Protein AF-A0A965RN33-F1 (afdb_monomer_lite)

Foldseek 3Di:
DDDDDDQFFDDAKDWAQDLCLAIDIDGTRDWDFHAQSPPSHTPGTDDDDDDDDQFDPQQQCQDPQWDWDQWHKDALCAQDRNRGSGHIDIGGHPDPAFGKTKGNWDFAAAQDKDKDKDKDADDPAQKKKKFKCQVHPTAIWIAGLQVRDTLDTLEHHAPDWGWDDSDPSIIIIMGMHGRRHRGTIIMIMGTDRDSPHNDPD

Sequence (201 aa):
MVGPPIEFSRGSTATFVGSNGLIQSAANNVPRFDYDPITLACRGLLIEESRTNLVTRSQEFDNSVWARANMTVSANATTAPDGTNTADKQILGTTAGLGIWMQTPYAATSGVAYTCSVYAKKAEYNNVVLYDGTNGQNKGVMFDLTTGAFVKNLFNAPDSYSSTNVGNGWWRLTITSVSPATTTGSFFIFATPTSTQNNAL

pLDDT: mean 89.32, std 10.73, range [49.34, 98.31]

Secondary structure (DSSP, 8-state):
-PPPP-----SS-EEEE-TTSSEEEEPTT---EEE-TTT--EEEE----------TTTT-TTSTTSEEESEEEEEEEE--TTSSS-EEEEEE-SSSS--EEE---EEE-TT-EEEEEEEEE-SS-SEEEEEE-GGG--EEEEEETTT--EEEESSBPPSEEEEEE-STTEEEEEEEEE-SSSEEE-EEEEEES-S------

Radius of gyration: 18.1 Å; chains: 1; bounding box: 37×32×68 Å

Structure (mmCIF, N/CA/C/O backbone):
data_AF-A0A965RN33-F1
#
_entry.id   AF-A0A965RN33-F1
#
loop_
_atom_site.group_PDB
_atom_site.id
_atom_site.type_symbol
_atom_site.label_atom_id
_atom_site.label_alt_id
_atom_site.label_comp_id
_atom_site.label_asym_id
_atom_site.label_entity_id
_atom_site.label_seq_id
_atom_site.pdbx_PDB_ins_code
_atom_site.Cartn_x
_atom_site.Cartn_y
_atom_site.Cartn_z
_atom_site.occupancy
_atom_site.B_iso_or_equiv
_atom_site.auth_seq_id
_atom_site.auth_comp_id
_atom_site.auth_asym_id
_atom_site.auth_atom_id
_atom_site.pdbx_PDB_model_num
ATOM 1 N N . MET A 1 1 ? 14.077 -3.007 -42.542 1.00 55.53 1 MET A N 1
ATOM 2 C CA . MET A 1 1 ? 15.068 -3.421 -41.530 1.00 55.53 1 MET A CA 1
ATOM 3 C C . MET A 1 1 ? 14.330 -3.524 -40.209 1.00 55.53 1 MET A C 1
ATOM 5 O O . MET A 1 1 ? 13.892 -2.502 -39.700 1.00 55.53 1 MET A O 1
ATOM 9 N N . VAL A 1 2 ? 14.061 -4.744 -39.745 1.00 64.44 2 VAL A N 1
ATOM 10 C CA . VAL A 1 2 ? 13.496 -4.971 -38.407 1.00 64.44 2 VAL A CA 1
ATOM 11 C C . VAL A 1 2 ? 14.657 -4.790 -37.430 1.00 64.44 2 VAL A C 1
ATOM 13 O O . VAL A 1 2 ? 15.739 -5.313 -37.690 1.00 64.44 2 VAL A O 1
ATOM 16 N N . GLY A 1 3 ? 14.479 -3.966 -36.395 1.00 72.31 3 GLY A N 1
ATOM 17 C CA . GLY A 1 3 ? 15.506 -3.748 -35.372 1.00 72.31 3 GLY A CA 1
ATOM 18 C C . GLY A 1 3 ? 15.867 -5.044 -34.630 1.00 72.31 3 GLY A C 1
ATOM 19 O O . GLY A 1 3 ? 15.192 -6.061 -34.815 1.00 72.31 3 GLY A O 1
ATOM 20 N N . PRO A 1 4 ? 16.924 -5.032 -33.801 1.00 80.44 4 PRO A N 1
ATOM 21 C CA . PRO A 1 4 ? 17.254 -6.185 -32.969 1.00 80.44 4 PRO A CA 1
ATOM 22 C C . PRO A 1 4 ? 16.046 -6.598 -32.105 1.00 80.44 4 PRO A C 1
ATOM 24 O O . PRO A 1 4 ? 15.242 -5.735 -31.733 1.00 80.44 4 PRO A O 1
ATOM 27 N N . PRO A 1 5 ? 15.887 -7.901 -31.801 1.00 79.75 5 PRO A N 1
ATOM 28 C CA . PRO A 1 5 ? 14.821 -8.367 -30.924 1.00 79.75 5 PRO A CA 1
ATOM 29 C C . PRO A 1 5 ? 14.927 -7.683 -29.559 1.00 79.75 5 PRO A C 1
ATOM 31 O O . PRO A 1 5 ? 16.019 -7.459 -29.040 1.00 79.75 5 PRO A O 1
ATOM 34 N N . ILE A 1 6 ? 13.778 -7.341 -28.980 1.00 80.94 6 ILE A N 1
ATOM 35 C CA . ILE A 1 6 ? 13.725 -6.829 -27.613 1.00 80.94 6 ILE A CA 1
ATOM 36 C C . ILE A 1 6 ? 14.026 -8.003 -26.681 1.00 80.94 6 ILE A C 1
ATOM 38 O O . ILE A 1 6 ? 13.240 -8.946 -26.597 1.00 80.94 6 ILE A O 1
ATOM 42 N N . GLU A 1 7 ? 15.158 -7.942 -25.986 1.00 81.69 7 GLU A N 1
ATOM 43 C CA . GLU A 1 7 ? 15.512 -8.903 -24.945 1.00 81.69 7 GLU A CA 1
ATOM 44 C C . GLU A 1 7 ? 15.008 -8.418 -23.581 1.00 81.69 7 GLU A C 1
ATOM 46 O O . GLU A 1 7 ? 15.152 -7.248 -23.222 1.00 81.69 7 GLU A O 1
ATOM 51 N N . PHE A 1 8 ? 14.407 -9.327 -22.812 1.00 82.56 8 PHE A N 1
ATOM 52 C CA . PHE A 1 8 ? 13.926 -9.063 -21.459 1.00 82.56 8 PHE A CA 1
ATOM 53 C C . PHE A 1 8 ? 14.699 -9.923 -20.462 1.00 82.56 8 PHE A C 1
ATOM 55 O O . PHE A 1 8 ? 14.793 -11.139 -20.620 1.00 82.56 8 PHE A O 1
ATOM 62 N N . SER A 1 9 ? 15.209 -9.297 -19.404 1.00 85.56 9 SER A N 1
ATOM 63 C CA . SER A 1 9 ? 15.857 -9.987 -18.292 1.00 85.56 9 SER A CA 1
ATOM 64 C C . SER A 1 9 ? 15.433 -9.359 -16.971 1.00 85.56 9 SER A C 1
ATOM 66 O O . SER A 1 9 ? 15.352 -8.135 -16.846 1.00 85.56 9 SER A O 1
ATOM 68 N N . ARG A 1 10 ? 15.151 -10.205 -15.976 1.00 84.75 10 ARG A N 1
ATOM 69 C CA . ARG A 1 10 ? 14.826 -9.790 -14.608 1.00 84.75 10 ARG A CA 1
ATOM 70 C C . ARG A 1 10 ? 15.320 -10.834 -13.616 1.00 84.75 10 ARG A C 1
ATOM 72 O O . ARG A 1 10 ? 14.902 -11.989 -13.660 1.00 84.75 10 ARG A O 1
ATOM 79 N N . GLY A 1 11 ? 16.154 -10.402 -12.672 1.00 84.50 11 GLY A N 1
ATOM 80 C CA . GLY A 1 11 ? 16.829 -11.290 -11.718 1.00 84.50 11 GLY A CA 1
ATOM 81 C C . GLY A 1 11 ? 15.985 -11.796 -10.540 1.00 84.50 11 GLY A C 1
ATOM 82 O O . GLY A 1 11 ? 16.491 -12.582 -9.746 1.00 84.50 11 GLY A O 1
ATOM 83 N N . SER A 1 12 ? 14.732 -11.356 -10.390 1.00 88.06 12 SER A N 1
ATOM 84 C CA . SER A 1 12 ? 13.864 -11.762 -9.276 1.00 88.06 12 SER A CA 1
ATOM 85 C C . SER A 1 12 ? 12.386 -11.806 -9.660 1.00 88.06 12 SER A C 1
ATOM 87 O O . SER A 1 12 ? 11.969 -11.203 -10.657 1.00 88.06 12 SER A O 1
ATOM 89 N N . THR A 1 13 ? 11.588 -12.477 -8.829 1.00 91.31 13 THR A N 1
ATOM 90 C CA . THR A 1 13 ? 10.124 -12.459 -8.888 1.00 91.31 13 THR A CA 1
ATOM 91 C C . THR A 1 13 ? 9.583 -11.055 -8.625 1.00 91.31 13 THR A C 1
ATOM 93 O O . THR A 1 13 ? 10.153 -10.315 -7.819 1.00 91.31 13 THR A O 1
ATOM 96 N N . ALA A 1 14 ? 8.468 -10.685 -9.254 1.00 92.00 14 ALA A N 1
ATOM 97 C CA . ALA A 1 14 ? 7.778 -9.427 -8.959 1.00 92.00 14 ALA A CA 1
ATOM 98 C C . ALA A 1 14 ? 6.286 -9.480 -9.250 1.00 92.00 14 ALA A C 1
ATOM 100 O O . ALA A 1 14 ? 5.823 -10.319 -10.022 1.00 92.00 14 ALA A O 1
ATOM 101 N N . THR A 1 15 ? 5.552 -8.552 -8.641 1.00 94.00 15 THR A N 1
ATOM 102 C CA . THR A 1 15 ? 4.097 -8.500 -8.720 1.00 94.00 15 THR A CA 1
ATOM 103 C C . THR A 1 15 ? 3.590 -7.552 -9.801 1.00 94.00 15 THR A C 1
ATOM 105 O O . THR A 1 15 ? 4.258 -6.584 -10.145 1.00 94.00 15 THR A O 1
ATOM 108 N N . PHE A 1 16 ? 2.423 -7.822 -10.367 1.00 96.19 16 PHE A N 1
ATOM 109 C CA . PHE A 1 16 ? 1.733 -6.964 -11.337 1.00 96.19 16 PHE A CA 1
ATOM 110 C C . PHE A 1 16 ? 0.225 -7.158 -11.201 1.00 96.19 16 PHE A C 1
ATOM 112 O O . PHE A 1 16 ? -0.207 -8.125 -10.571 1.00 96.19 16 PHE A O 1
ATOM 119 N N . VAL A 1 17 ? -0.572 -6.265 -11.783 1.00 97.56 17 VAL A N 1
ATOM 120 C CA . VAL A 1 17 ? -2.015 -6.483 -11.898 1.00 97.56 17 VAL A CA 1
ATOM 121 C C . VAL A 1 17 ? -2.275 -7.302 -13.159 1.00 97.56 17 VAL A C 1
ATOM 123 O O . VAL A 1 17 ? -1.964 -6.861 -14.263 1.00 97.56 17 VAL A O 1
ATOM 126 N N . GLY A 1 18 ? -2.813 -8.510 -12.997 1.00 97.25 18 GLY A N 1
ATOM 127 C CA . GLY A 1 18 ? -3.152 -9.398 -14.106 1.00 97.25 18 GLY A CA 1
ATOM 128 C C . GLY A 1 18 ? -4.410 -8.961 -14.857 1.00 97.25 18 GLY A C 1
ATOM 129 O O . GLY A 1 18 ? -5.161 -8.096 -14.410 1.00 97.25 18 GLY A O 1
ATOM 130 N N . SER A 1 19 ? -4.703 -9.621 -15.979 1.00 97.12 19 SER A N 1
ATOM 131 C CA . SER A 1 19 ? -5.889 -9.335 -16.810 1.00 97.12 19 SER A CA 1
ATOM 132 C C . SER A 1 19 ? -7.231 -9.543 -16.098 1.00 97.12 19 SER A C 1
ATOM 134 O O . SER A 1 19 ? -8.264 -9.086 -16.578 1.00 97.12 19 SER A O 1
ATOM 136 N N . ASN A 1 20 ? -7.223 -10.222 -14.950 1.00 96.06 20 ASN A N 1
ATOM 137 C CA . ASN A 1 20 ? -8.377 -10.404 -14.074 1.00 96.06 20 ASN A CA 1
ATOM 138 C C . ASN A 1 20 ? -8.487 -9.336 -12.967 1.00 96.06 20 ASN A C 1
ATOM 140 O O . ASN A 1 20 ? -9.337 -9.469 -12.091 1.00 96.06 20 ASN A O 1
ATOM 144 N N . GLY A 1 21 ? -7.623 -8.318 -12.974 1.00 95.75 21 GLY A N 1
ATOM 145 C CA . GLY A 1 21 ? -7.608 -7.226 -11.997 1.00 95.75 21 GLY A CA 1
ATOM 146 C C . GLY A 1 21 ? -6.975 -7.582 -10.651 1.00 95.75 21 GLY A C 1
ATOM 147 O O . GLY A 1 21 ? -6.908 -6.731 -9.768 1.00 95.75 21 GLY A O 1
ATOM 148 N N . LEU A 1 22 ? -6.491 -8.817 -10.483 1.00 97.06 22 LEU A N 1
ATOM 149 C CA . LEU A 1 22 ? -5.848 -9.274 -9.252 1.00 97.06 22 LEU A CA 1
ATOM 150 C C . LEU A 1 22 ? -4.337 -9.066 -9.300 1.00 97.06 22 LEU A C 1
ATOM 152 O O . LEU A 1 22 ? -3.716 -9.130 -10.363 1.00 97.06 22 LEU A O 1
ATOM 156 N N . ILE A 1 23 ? -3.732 -8.892 -8.128 1.00 96.81 23 ILE A N 1
ATOM 157 C CA . ILE A 1 23 ? -2.275 -8.907 -7.993 1.00 96.81 23 ILE A CA 1
ATOM 158 C C . ILE A 1 23 ? -1.760 -10.333 -8.209 1.00 96.81 23 ILE A C 1
ATOM 160 O O . ILE A 1 23 ? -2.231 -11.282 -7.591 1.00 96.81 23 ILE A O 1
ATOM 164 N N . GLN A 1 24 ? -0.763 -10.481 -9.074 1.00 96.38 24 GLN A N 1
ATOM 165 C CA . GLN A 1 24 ? -0.137 -11.756 -9.421 1.00 96.38 24 GLN A CA 1
ATOM 166 C C . GLN A 1 24 ? 1.381 -11.638 -9.353 1.00 96.38 24 GLN A C 1
ATOM 168 O O . GLN A 1 24 ? 1.916 -10.542 -9.479 1.00 96.38 24 GLN A O 1
ATOM 173 N N . SER A 1 25 ? 2.082 -12.763 -9.190 1.00 94.69 25 SER A N 1
ATOM 174 C CA . SER A 1 25 ? 3.548 -12.820 -9.234 1.00 94.69 25 SER A CA 1
ATOM 175 C C . SER A 1 25 ? 4.036 -13.427 -10.546 1.00 94.69 25 SER A C 1
ATOM 177 O O . SER A 1 25 ? 3.544 -14.467 -10.975 1.00 94.69 25 SER A O 1
ATOM 179 N N . ALA A 1 26 ? 5.045 -12.810 -11.155 1.00 94.19 26 ALA A N 1
ATOM 180 C CA . ALA A 1 26 ? 5.796 -13.377 -12.268 1.00 94.19 26 ALA A CA 1
ATOM 181 C C . ALA A 1 26 ? 7.141 -13.929 -11.781 1.00 94.19 26 ALA A C 1
ATOM 183 O O . ALA A 1 26 ? 7.782 -13.339 -10.906 1.00 94.19 26 ALA A O 1
ATOM 184 N N . ALA A 1 27 ? 7.564 -15.054 -12.361 1.00 94.06 27 ALA A N 1
ATOM 185 C CA . ALA A 1 27 ? 8.871 -15.654 -12.112 1.00 94.06 27 ALA A CA 1
ATOM 186 C C . ALA A 1 27 ? 10.016 -14.837 -12.744 1.00 94.06 27 ALA A C 1
ATOM 188 O O . ALA A 1 27 ? 9.790 -13.892 -13.506 1.00 94.06 27 ALA A O 1
ATOM 189 N N . ASN A 1 28 ? 11.260 -15.216 -12.443 1.00 92.12 28 ASN A N 1
ATOM 190 C CA . ASN A 1 28 ? 12.444 -14.614 -13.058 1.00 92.12 28 ASN A CA 1
ATOM 191 C C . ASN A 1 28 ? 12.356 -14.689 -14.586 1.00 92.12 28 ASN A C 1
ATOM 193 O O . ASN A 1 28 ? 11.927 -15.701 -15.138 1.00 92.12 28 ASN A O 1
ATOM 197 N N . ASN A 1 29 ? 12.795 -13.626 -15.260 1.00 90.88 29 ASN A N 1
ATOM 198 C CA . ASN A 1 29 ? 12.780 -13.508 -16.723 1.00 90.88 29 ASN A CA 1
ATOM 199 C C . ASN A 1 29 ? 11.399 -13.667 -17.392 1.00 90.88 29 ASN A C 1
ATOM 201 O O . ASN A 1 29 ? 11.333 -13.840 -18.607 1.00 90.88 29 ASN A O 1
ATOM 205 N N . VAL A 1 30 ? 10.295 -13.555 -16.644 1.00 92.88 30 VAL A N 1
ATOM 206 C CA . VAL A 1 30 ? 8.942 -13.518 -17.216 1.00 92.88 30 VAL A CA 1
ATOM 207 C C . VAL A 1 30 ? 8.476 -12.060 -17.346 1.00 92.88 30 VAL A C 1
ATOM 209 O O . VAL A 1 30 ? 8.425 -11.352 -16.333 1.00 92.88 30 VAL A O 1
ATOM 212 N N . PRO A 1 31 ? 8.140 -11.576 -18.560 1.00 92.75 31 PRO A N 1
ATOM 213 C CA . PRO A 1 31 ? 7.606 -10.230 -18.740 1.00 92.75 31 PRO A CA 1
ATOM 214 C C . PRO A 1 31 ? 6.239 -10.095 -18.059 1.00 92.75 31 PRO A C 1
ATOM 216 O O . PRO A 1 31 ? 5.424 -11.017 -18.078 1.00 92.75 31 PRO A O 1
ATOM 219 N N . ARG A 1 32 ? 5.976 -8.926 -17.470 1.00 95.12 32 ARG A N 1
ATOM 220 C CA . ARG A 1 32 ? 4.705 -8.603 -1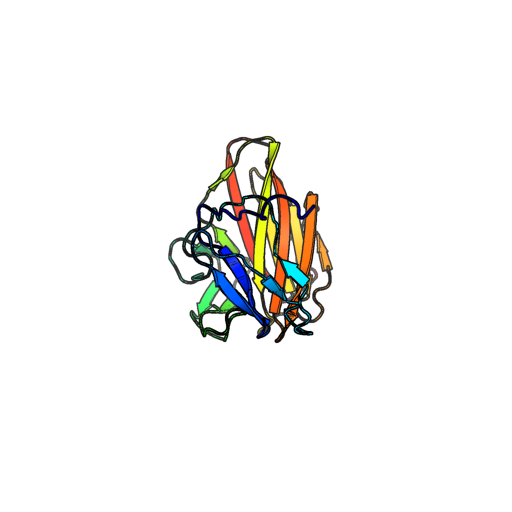6.806 1.00 95.12 32 ARG A CA 1
ATOM 221 C C . ARG A 1 32 ? 3.933 -7.611 -17.662 1.00 95.12 32 ARG A C 1
ATOM 223 O O . ARG A 1 32 ? 4.458 -6.541 -17.956 1.00 95.12 32 ARG A O 1
ATOM 230 N N . PHE A 1 33 ? 2.710 -7.952 -18.044 1.00 96.00 33 PHE A N 1
ATOM 231 C CA . PHE A 1 33 ? 1.786 -7.019 -18.688 1.00 96.00 33 PHE A CA 1
ATOM 232 C C . PHE A 1 33 ? 0.813 -6.517 -17.630 1.00 96.00 33 PHE A C 1
ATOM 234 O O . PHE A 1 33 ? 0.106 -7.331 -17.041 1.00 96.00 33 PHE A O 1
ATOM 241 N N . ASP A 1 34 ? 0.828 -5.214 -17.365 1.00 97.06 34 ASP A N 1
ATOM 242 C CA . ASP A 1 34 ? 0.006 -4.612 -16.316 1.00 97.06 34 ASP A CA 1
ATOM 243 C C . ASP A 1 34 ? -1.376 -4.240 -16.851 1.00 97.06 34 ASP A C 1
ATOM 245 O O . ASP A 1 34 ? -1.543 -3.874 -18.020 1.00 97.06 34 ASP A O 1
ATOM 249 N N . TYR A 1 35 ? -2.367 -4.321 -15.974 1.00 97.56 35 TYR A N 1
ATOM 250 C CA . TYR A 1 35 ? -3.752 -3.994 -16.270 1.00 97.56 35 TYR A CA 1
ATOM 251 C C . TYR A 1 35 ? -4.281 -3.006 -15.237 1.00 97.56 35 TYR A C 1
ATOM 253 O O . TYR A 1 35 ? -3.851 -2.963 -14.088 1.00 97.56 35 TYR A O 1
ATOM 261 N N . ASP A 1 36 ? -5.243 -2.188 -15.640 1.00 96.69 36 ASP A N 1
ATOM 262 C CA . ASP A 1 36 ? -6.003 -1.405 -14.681 1.00 96.69 36 ASP A CA 1
ATOM 263 C C . ASP A 1 36 ? -6.856 -2.350 -13.806 1.00 96.69 36 ASP A C 1
ATOM 265 O O . ASP A 1 36 ? -7.643 -3.124 -14.353 1.00 96.69 36 ASP A O 1
ATOM 269 N N . PRO A 1 37 ? -6.737 -2.312 -12.465 1.00 95.94 37 PRO A N 1
ATOM 270 C CA . PRO A 1 37 ? -7.385 -3.292 -11.587 1.00 95.94 37 PRO A CA 1
ATOM 271 C C . PRO A 1 37 ? -8.916 -3.194 -11.568 1.00 95.94 37 PRO A C 1
ATOM 273 O O . PRO A 1 37 ? -9.580 -4.085 -11.044 1.00 95.94 37 PRO A O 1
ATOM 276 N N . ILE A 1 38 ? -9.487 -2.116 -12.115 1.00 95.50 38 ILE A N 1
ATOM 277 C CA . ILE A 1 38 ? -10.928 -1.852 -12.098 1.00 95.50 38 ILE A CA 1
ATOM 278 C C . ILE A 1 38 ? -11.514 -2.030 -13.496 1.00 95.50 38 ILE A C 1
ATOM 280 O O . ILE A 1 38 ? -12.488 -2.753 -13.681 1.00 95.50 38 ILE A O 1
ATOM 284 N N . THR A 1 39 ? -10.930 -1.362 -14.488 1.00 97.00 39 THR A N 1
ATOM 285 C CA . THR A 1 39 ? -11.424 -1.376 -15.873 1.00 97.00 39 THR A CA 1
ATOM 286 C C . THR A 1 39 ? -10.907 -2.563 -16.680 1.00 97.00 39 THR A C 1
ATOM 288 O O . THR A 1 39 ? -11.414 -2.813 -17.771 1.00 97.00 39 THR A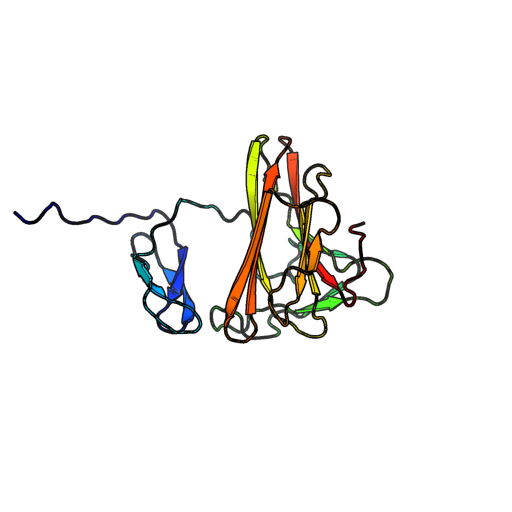 O 1
ATOM 291 N N . LEU A 1 40 ? -9.903 -3.284 -16.167 1.00 96.38 40 LEU A N 1
ATOM 292 C CA . LEU A 1 40 ? -9.218 -4.393 -16.840 1.00 96.38 40 LEU A CA 1
ATOM 293 C C . LEU A 1 40 ? -8.579 -3.993 -18.179 1.00 96.38 40 LEU A C 1
ATOM 295 O O . LEU A 1 40 ? -8.236 -4.845 -18.998 1.00 96.38 40 LEU A O 1
ATOM 299 N N . ALA A 1 41 ? -8.398 -2.692 -18.411 1.00 97.62 41 ALA A N 1
ATOM 300 C CA . ALA A 1 41 ? -7.713 -2.191 -19.587 1.00 97.62 41 ALA A CA 1
ATOM 301 C C . ALA A 1 41 ? -6.222 -2.545 -19.510 1.00 97.62 41 ALA A C 1
ATOM 303 O O . ALA A 1 41 ? -5.560 -2.267 -18.508 1.00 97.62 41 ALA A O 1
ATOM 304 N N . CYS A 1 42 ? -5.685 -3.139 -20.578 1.00 97.12 42 CYS A N 1
ATOM 305 C CA . CYS A 1 42 ? -4.254 -3.414 -20.690 1.00 97.12 42 CYS A CA 1
ATOM 306 C C . CYS A 1 42 ? -3.469 -2.095 -20.737 1.00 97.12 42 CYS A C 1
ATOM 308 O O . CYS A 1 42 ? -3.734 -1.241 -21.585 1.00 97.12 42 CYS A O 1
ATOM 310 N N . ARG A 1 43 ? -2.485 -1.943 -19.846 1.00 96.38 43 ARG A N 1
ATOM 311 C CA . ARG A 1 43 ? -1.552 -0.803 -19.803 1.00 96.38 43 ARG A CA 1
ATOM 312 C C . ARG A 1 43 ? -0.235 -1.096 -20.527 1.00 96.38 43 ARG A C 1
ATOM 314 O O . ARG A 1 43 ? 0.575 -0.194 -20.718 1.00 96.38 43 ARG A O 1
ATOM 321 N N . GLY A 1 44 ? -0.047 -2.338 -20.972 1.00 95.94 44 GLY A N 1
ATOM 322 C CA . GLY A 1 44 ? 1.118 -2.787 -21.728 1.00 95.94 44 GLY A CA 1
ATOM 323 C C . GLY A 1 44 ? 2.191 -3.433 -20.856 1.00 95.94 44 GLY A C 1
ATOM 324 O O . GLY A 1 44 ? 1.929 -3.892 -19.745 1.00 95.94 44 GLY A O 1
ATOM 325 N N . LEU A 1 45 ? 3.406 -3.520 -21.401 1.00 94.62 45 LEU A N 1
ATOM 326 C CA . LEU A 1 45 ? 4.553 -4.110 -20.713 1.00 94.62 45 LEU A CA 1
ATOM 327 C C . LEU A 1 45 ? 4.972 -3.226 -19.530 1.00 94.62 45 LEU A C 1
ATOM 329 O O . LEU A 1 45 ? 5.267 -2.044 -19.704 1.00 94.62 45 LEU A O 1
ATOM 333 N N . LEU A 1 46 ? 5.035 -3.810 -18.335 1.00 94.00 46 LEU A N 1
ATOM 334 C CA . LEU A 1 46 ? 5.432 -3.117 -17.117 1.00 94.00 46 LEU A CA 1
ATOM 335 C C . LEU A 1 46 ? 6.953 -2.958 -17.057 1.00 94.00 46 LEU A C 1
ATOM 337 O O . LEU A 1 46 ? 7.685 -3.922 -16.808 1.00 94.00 46 LEU A O 1
ATOM 341 N N . ILE A 1 47 ? 7.407 -1.721 -17.233 1.00 90.81 47 ILE A N 1
ATOM 342 C CA . ILE A 1 47 ? 8.801 -1.309 -17.070 1.00 90.81 47 ILE A CA 1
ATOM 343 C C . ILE A 1 47 ? 8.898 -0.428 -15.827 1.00 90.81 47 ILE A C 1
ATOM 345 O O . ILE A 1 47 ? 8.260 0.618 -15.748 1.00 90.81 47 ILE A O 1
ATOM 349 N N . GLU A 1 48 ? 9.694 -0.854 -14.851 1.00 89.75 48 GLU A N 1
ATOM 350 C CA . GLU A 1 48 ? 9.906 -0.131 -13.597 1.00 89.75 48 GLU A CA 1
ATOM 351 C C . GLU A 1 48 ? 11.356 -0.274 -13.127 1.00 89.75 48 GLU A C 1
ATOM 353 O O . GLU A 1 48 ? 12.057 -1.219 -13.499 1.00 89.75 48 GLU A O 1
ATOM 358 N N . GLU A 1 49 ? 11.801 0.661 -12.291 1.00 87.44 49 GLU A N 1
ATOM 359 C CA . GLU A 1 49 ? 13.104 0.579 -11.633 1.00 87.44 49 GLU A CA 1
ATOM 360 C C . GLU A 1 49 ? 13.175 -0.618 -10.673 1.00 87.44 49 GLU A C 1
ATOM 362 O O . GLU A 1 49 ? 12.168 -1.076 -10.129 1.00 87.44 49 GLU A O 1
ATOM 367 N N . SER A 1 50 ? 14.391 -1.103 -10.411 1.00 85.81 50 SER A N 1
ATOM 368 C CA . SER A 1 50 ? 14.602 -2.130 -9.390 1.00 85.81 50 SER A CA 1
ATOM 369 C C . SER A 1 50 ? 14.258 -1.588 -8.000 1.00 85.81 50 SER A C 1
ATOM 371 O O . SER A 1 50 ? 14.680 -0.494 -7.620 1.00 85.81 50 SER A O 1
ATOM 373 N N . ARG A 1 51 ? 13.502 -2.368 -7.224 1.00 89.06 51 ARG A N 1
ATOM 374 C CA . ARG A 1 51 ? 13.117 -2.067 -5.839 1.00 89.06 51 ARG A CA 1
ATOM 375 C C . ARG A 1 51 ? 13.294 -3.321 -4.986 1.00 89.06 51 ARG A C 1
ATOM 377 O O . ARG A 1 51 ? 13.081 -4.434 -5.467 1.00 89.06 51 ARG A O 1
ATOM 384 N N . THR A 1 52 ? 13.609 -3.126 -3.711 1.00 90.56 52 THR A N 1
ATOM 385 C CA . THR A 1 52 ? 13.732 -4.204 -2.723 1.00 90.56 52 THR A CA 1
ATOM 386 C C . THR A 1 52 ? 12.661 -4.029 -1.658 1.00 90.56 52 THR A C 1
ATOM 388 O O . THR A 1 52 ? 12.537 -2.947 -1.087 1.00 90.56 52 THR A O 1
ATOM 391 N N . ASN A 1 53 ? 11.902 -5.088 -1.369 1.00 89.50 53 ASN A N 1
ATOM 392 C CA . ASN A 1 53 ? 11.044 -5.098 -0.191 1.00 89.50 53 ASN A CA 1
ATOM 393 C C . ASN A 1 53 ? 11.919 -5.285 1.055 1.00 89.50 53 ASN A C 1
ATOM 395 O O . ASN A 1 53 ? 12.607 -6.296 1.183 1.00 89.50 53 ASN A O 1
ATOM 399 N N . LEU A 1 54 ? 11.902 -4.300 1.949 1.00 91.19 54 LEU A N 1
ATOM 400 C CA . LEU A 1 54 ? 12.662 -4.325 3.201 1.00 91.19 54 LEU A CA 1
ATOM 401 C C . LEU A 1 54 ? 11.884 -4.991 4.345 1.00 91.19 54 LEU A C 1
ATOM 403 O O . LEU A 1 54 ? 12.449 -5.229 5.410 1.00 91.19 54 LEU A O 1
ATOM 407 N N . VAL A 1 55 ? 10.599 -5.288 4.132 1.00 86.50 55 VAL A N 1
ATOM 408 C CA . VAL A 1 55 ? 9.703 -5.868 5.132 1.00 86.50 55 VAL A CA 1
ATOM 409 C C . VAL A 1 55 ? 9.540 -7.359 4.862 1.00 86.50 55 VAL A C 1
ATOM 411 O O . VAL A 1 55 ? 8.982 -7.772 3.842 1.00 86.50 55 VAL A O 1
ATOM 414 N N . THR A 1 56 ? 9.992 -8.190 5.795 1.00 87.31 56 THR A N 1
ATOM 415 C CA . THR A 1 56 ? 9.679 -9.622 5.783 1.00 87.31 56 THR A CA 1
ATOM 416 C C . THR A 1 56 ? 8.258 -9.846 6.292 1.00 87.31 56 THR A C 1
ATOM 418 O O . THR A 1 56 ? 7.783 -9.106 7.148 1.00 87.31 56 THR A O 1
ATOM 421 N N . ARG A 1 57 ? 7.562 -10.867 5.765 1.00 89.12 57 ARG A N 1
ATOM 422 C CA . ARG A 1 57 ? 6.176 -11.193 6.165 1.00 89.12 57 ARG A CA 1
ATOM 423 C C . ARG A 1 57 ? 5.238 -9.973 6.077 1.00 89.12 57 ARG A C 1
ATOM 425 O O . ARG A 1 57 ? 4.437 -9.717 6.970 1.00 89.12 57 ARG A O 1
ATOM 432 N N . SER A 1 58 ? 5.341 -9.219 4.977 1.00 89.88 58 SER A N 1
ATOM 433 C CA . SER A 1 58 ? 4.697 -7.907 4.798 1.00 89.88 58 SER A CA 1
ATOM 434 C C . SER A 1 58 ? 3.162 -7.914 4.749 1.00 89.88 58 SER A C 1
ATOM 436 O O . SER A 1 58 ? 2.559 -6.851 4.662 1.00 89.88 58 SER A O 1
ATOM 438 N N . GLN A 1 59 ? 2.549 -9.098 4.762 1.00 90.38 59 GLN A N 1
ATOM 439 C CA . GLN A 1 59 ? 1.099 -9.311 4.756 1.00 90.38 59 GLN A CA 1
ATOM 440 C C . GLN A 1 59 ? 0.576 -10.001 6.028 1.00 90.38 59 GLN A C 1
ATOM 442 O O . GLN A 1 59 ? -0.627 -9.997 6.243 1.00 90.38 59 GLN A O 1
ATOM 447 N N . GLU A 1 60 ? 1.463 -10.580 6.850 1.00 92.31 60 GLU A N 1
ATOM 448 C CA . GLU A 1 60 ? 1.128 -11.321 8.079 1.00 92.31 60 GLU A CA 1
ATOM 449 C C . GLU A 1 60 ? 1.323 -10.392 9.282 1.00 92.31 60 GLU A C 1
ATOM 451 O O . GLU A 1 60 ? 2.321 -10.471 10.004 1.00 92.31 60 GLU A O 1
ATOM 456 N N . PHE A 1 61 ? 0.414 -9.440 9.459 1.00 90.12 61 PHE A N 1
ATOM 457 C CA . PHE A 1 61 ? 0.507 -8.450 10.526 1.00 90.12 61 PHE A CA 1
ATOM 458 C C . PHE A 1 61 ? 0.322 -9.084 11.917 1.00 90.12 61 PHE A C 1
ATOM 460 O O . PHE A 1 61 ? 0.777 -8.552 12.926 1.00 90.12 61 PHE A O 1
ATOM 467 N N . ASP A 1 62 ? -0.284 -10.264 12.004 1.00 91.19 62 ASP A N 1
ATOM 468 C CA . ASP A 1 62 ? -0.373 -11.059 13.229 1.00 91.19 62 ASP A CA 1
ATOM 469 C C . ASP A 1 62 ? 0.973 -11.651 13.706 1.00 91.19 62 ASP A C 1
ATOM 471 O O . ASP A 1 62 ? 1.099 -12.035 14.879 1.00 91.19 62 ASP A O 1
ATOM 475 N N . ASN A 1 63 ? 1.992 -11.677 12.842 1.00 91.50 63 ASN A N 1
ATOM 476 C CA . ASN A 1 63 ? 3.316 -12.228 13.117 1.00 91.50 63 ASN A CA 1
ATOM 477 C C . ASN A 1 63 ? 4.116 -11.394 14.146 1.00 91.50 63 ASN A C 1
ATOM 479 O O . ASN A 1 63 ? 3.916 -10.191 14.313 1.00 91.50 63 ASN A O 1
ATOM 483 N N . SER A 1 64 ? 5.068 -12.016 14.851 1.00 87.31 64 SER A N 1
ATOM 484 C CA . SER A 1 64 ? 5.899 -11.351 15.868 1.00 87.31 64 SER A CA 1
ATOM 485 C C . SER A 1 64 ? 6.890 -10.325 15.311 1.00 87.31 64 SER A C 1
ATOM 487 O O . SER A 1 64 ? 7.422 -9.533 16.083 1.00 87.31 64 SER A O 1
ATOM 489 N N . VAL A 1 65 ? 7.156 -10.326 13.998 1.00 85.25 65 VAL A N 1
ATOM 490 C CA . VAL A 1 65 ? 7.959 -9.264 13.359 1.00 85.25 65 VAL A CA 1
ATOM 491 C C . VAL A 1 65 ? 7.266 -7.898 13.412 1.00 85.25 65 VAL A C 1
ATOM 493 O O . VAL A 1 65 ? 7.930 -6.870 13.318 1.00 85.25 65 VAL A O 1
ATOM 496 N N . TRP A 1 66 ? 5.946 -7.877 13.597 1.00 86.62 66 TRP A N 1
ATOM 497 C CA . TRP A 1 66 ? 5.173 -6.656 13.756 1.00 86.62 66 TRP A CA 1
ATOM 498 C C . TRP A 1 66 ? 4.951 -6.365 15.236 1.00 86.62 66 TRP A C 1
ATOM 500 O O . TRP A 1 66 ? 4.265 -7.112 15.948 1.00 86.62 66 TRP A O 1
ATOM 510 N N . ALA A 1 67 ? 5.512 -5.250 15.709 1.00 85.44 67 ALA A N 1
ATOM 511 C CA . ALA A 1 67 ? 5.180 -4.765 17.039 1.00 85.44 67 ALA A CA 1
ATOM 512 C C . ALA A 1 67 ? 3.759 -4.201 17.020 1.00 85.44 67 ALA A C 1
ATOM 514 O O . ALA A 1 67 ? 3.361 -3.525 16.070 1.00 85.44 67 ALA A O 1
ATOM 515 N N . ARG A 1 68 ? 3.015 -4.483 18.086 1.00 84.19 68 ARG A N 1
ATOM 516 C CA . ARG A 1 68 ? 1.620 -4.086 18.263 1.00 84.19 68 ARG A CA 1
ATOM 517 C C . ARG A 1 68 ? 1.487 -3.373 19.595 1.00 84.19 68 ARG A C 1
ATOM 519 O O . ARG A 1 68 ? 1.939 -3.891 20.614 1.00 84.19 68 ARG A O 1
ATOM 526 N N . ALA A 1 69 ? 0.838 -2.219 19.595 1.00 81.25 69 ALA A N 1
ATOM 527 C CA . ALA A 1 69 ? 0.475 -1.505 20.814 1.00 81.25 69 ALA A CA 1
ATOM 528 C C . ALA A 1 69 ? -1.040 -1.301 20.847 1.00 81.25 69 ALA A C 1
ATOM 530 O O . ALA A 1 69 ? -1.619 -0.938 19.833 1.00 81.25 69 ALA A O 1
ATOM 531 N N . ASN A 1 70 ? -1.681 -1.543 21.995 1.00 81.25 70 ASN A N 1
ATOM 532 C CA . ASN A 1 70 ? -3.113 -1.278 22.226 1.00 81.25 70 ASN A CA 1
ATOM 533 C C . ASN A 1 70 ? -4.063 -1.837 21.151 1.00 81.25 70 ASN A C 1
ATOM 535 O O . ASN A 1 70 ? -5.074 -1.221 20.809 1.00 81.25 70 ASN A O 1
ATOM 539 N N . MET A 1 71 ? -3.740 -3.006 20.602 1.00 84.69 71 MET A N 1
ATOM 540 C CA . MET A 1 71 ? -4.532 -3.628 19.550 1.00 84.69 71 MET A CA 1
ATOM 541 C C . MET A 1 71 ? -4.301 -5.133 19.445 1.00 84.69 71 MET A C 1
ATOM 543 O O . MET A 1 71 ? -3.302 -5.659 19.939 1.00 84.69 71 MET A O 1
ATOM 547 N N . THR A 1 72 ? -5.189 -5.798 18.712 1.00 88.69 72 THR A N 1
ATOM 548 C CA . THR A 1 72 ? -5.022 -7.178 18.254 1.00 88.69 72 THR A CA 1
ATOM 549 C C . THR A 1 72 ? -5.225 -7.283 16.742 1.00 88.69 72 THR A C 1
ATOM 551 O O . THR A 1 72 ? -5.589 -6.319 16.062 1.00 88.69 72 THR A O 1
ATOM 554 N N . VAL A 1 73 ? -4.943 -8.473 16.213 1.00 91.50 73 VAL A N 1
ATOM 555 C CA . VAL A 1 73 ? -5.023 -8.800 14.788 1.00 91.50 73 VAL A CA 1
ATOM 556 C C . VAL A 1 73 ? -5.884 -10.030 14.641 1.00 91.50 73 VAL A C 1
ATOM 558 O O . VAL A 1 73 ? -5.638 -11.027 15.318 1.00 91.50 73 VAL A O 1
ATOM 561 N N . SER A 1 74 ? -6.860 -9.972 13.747 1.00 95.25 74 SER A N 1
ATOM 562 C CA . SER A 1 74 ? -7.482 -11.181 13.224 1.00 95.25 74 SER A CA 1
ATOM 563 C C . SER A 1 74 ? -6.822 -11.503 11.895 1.00 95.25 74 SER A C 1
ATOM 565 O O . SER A 1 74 ? -7.021 -10.769 10.926 1.00 95.25 74 SER A O 1
ATOM 567 N N . ALA A 1 75 ? -6.041 -12.578 11.863 1.00 96.06 75 ALA A N 1
ATOM 568 C CA . ALA A 1 75 ? -5.376 -13.017 10.646 1.00 96.06 75 ALA A CA 1
ATOM 569 C C . ALA A 1 75 ? -6.391 -13.464 9.582 1.00 96.06 75 ALA A C 1
ATOM 571 O O . ALA A 1 75 ? -7.450 -13.992 9.940 1.00 96.06 75 ALA A O 1
ATOM 572 N N . ASN A 1 76 ? -6.059 -13.304 8.296 1.00 97.31 76 ASN A N 1
ATOM 573 C CA . ASN A 1 76 ? -6.803 -13.898 7.171 1.00 97.31 76 ASN A CA 1
ATOM 574 C C . ASN A 1 76 ? -8.319 -13.582 7.180 1.00 97.31 76 ASN A C 1
ATOM 576 O O . ASN A 1 76 ? -9.161 -14.420 6.854 1.00 97.31 76 ASN A O 1
ATOM 580 N N . ALA A 1 77 ? -8.689 -12.376 7.607 1.00 97.44 77 ALA A N 1
ATOM 581 C CA . ALA A 1 77 ? -10.067 -11.984 7.883 1.00 97.44 77 ALA A CA 1
ATOM 582 C C . ALA A 1 77 ? -10.903 -11.707 6.622 1.00 97.44 77 ALA A C 1
ATOM 584 O O . ALA A 1 77 ? -12.134 -11.706 6.686 1.00 97.44 77 ALA A O 1
ATOM 585 N N . THR A 1 78 ? -10.269 -11.417 5.482 1.00 97.44 78 THR A N 1
ATOM 586 C CA . THR A 1 78 ? -10.979 -11.178 4.219 1.00 97.44 78 THR A CA 1
ATOM 587 C C . THR A 1 78 ? -10.099 -11.449 2.994 1.00 97.44 78 THR A C 1
ATOM 589 O O . THR A 1 78 ? -8.916 -11.773 3.111 1.00 97.44 78 THR A O 1
ATOM 592 N N . THR A 1 79 ? -10.686 -11.327 1.805 1.00 97.88 79 THR A N 1
ATOM 593 C CA . THR A 1 79 ? -9.987 -11.490 0.529 1.00 97.88 79 THR A CA 1
ATOM 594 C C . THR A 1 79 ? -9.121 -10.264 0.222 1.00 97.88 79 THR A C 1
ATOM 596 O O . THR A 1 79 ? -9.625 -9.137 0.141 1.00 97.88 79 THR A O 1
ATOM 599 N N . ALA A 1 80 ? -7.823 -10.493 0.045 1.00 97.69 80 ALA A N 1
ATOM 600 C CA . ALA A 1 80 ? -6.817 -9.511 -0.335 1.00 97.69 80 ALA A CA 1
ATOM 601 C C . ALA A 1 80 ? -6.866 -9.192 -1.848 1.00 97.69 80 ALA A C 1
ATOM 603 O O . ALA A 1 80 ? -7.523 -9.904 -2.614 1.00 97.69 80 ALA A O 1
ATOM 604 N N . PRO A 1 81 ? -6.174 -8.135 -2.320 1.00 97.38 81 PRO A N 1
ATOM 605 C CA . PRO A 1 81 ? -6.150 -7.765 -3.743 1.00 97.38 81 PRO A CA 1
ATOM 606 C C . PRO A 1 81 ? -5.525 -8.802 -4.692 1.00 97.38 81 PRO A C 1
ATOM 608 O O . PRO A 1 81 ? -5.676 -8.690 -5.905 1.00 97.38 81 PRO A O 1
ATOM 611 N N . ASP A 1 82 ? -4.823 -9.808 -4.171 1.00 96.88 82 ASP A N 1
ATOM 612 C CA . ASP A 1 82 ? -4.333 -10.955 -4.950 1.00 96.88 82 ASP A CA 1
ATOM 613 C C . ASP A 1 82 ? -5.391 -12.066 -5.124 1.00 96.88 82 ASP A C 1
ATOM 615 O O . ASP A 1 82 ? -5.147 -13.072 -5.788 1.00 96.88 82 ASP A O 1
ATOM 619 N N . GLY A 1 83 ? -6.585 -11.883 -4.549 1.00 96.75 83 GLY A N 1
ATOM 620 C CA . GLY A 1 83 ? -7.690 -12.839 -4.587 1.00 96.75 83 GLY A CA 1
ATOM 621 C C . GLY A 1 83 ? -7.620 -13.940 -3.529 1.00 96.75 83 GLY A C 1
ATOM 622 O O . GLY A 1 83 ? -8.499 -14.800 -3.499 1.00 96.75 83 GLY A O 1
ATOM 623 N N . THR A 1 84 ? -6.619 -13.933 -2.648 1.00 97.25 84 THR A N 1
ATOM 624 C CA . THR A 1 84 ? -6.482 -14.917 -1.566 1.00 97.25 84 THR A CA 1
ATOM 625 C C . THR A 1 84 ? -7.112 -14.408 -0.267 1.00 97.25 84 THR A C 1
ATOM 627 O O . THR A 1 84 ? -7.199 -13.205 -0.036 1.00 97.25 84 THR A O 1
ATOM 630 N N . ASN A 1 85 ? -7.556 -15.300 0.625 1.00 97.25 85 ASN A N 1
ATOM 631 C CA . ASN A 1 85 ? -8.072 -14.919 1.951 1.00 97.25 85 ASN A CA 1
ATOM 632 C C . ASN A 1 85 ? -6.929 -14.686 2.946 1.00 97.25 85 ASN A C 1
ATOM 634 O O . ASN A 1 85 ? -6.808 -15.415 3.923 1.00 97.25 85 ASN A O 1
ATOM 638 N N . THR A 1 86 ? -6.068 -13.711 2.659 1.00 96.88 86 THR A N 1
ATOM 639 C CA . THR A 1 86 ? -4.853 -13.420 3.441 1.00 96.88 86 THR A CA 1
ATOM 640 C C . THR A 1 86 ? -4.833 -12.026 4.057 1.00 96.88 86 THR A C 1
ATOM 642 O O . THR A 1 86 ? -3.862 -11.652 4.704 1.00 96.88 86 THR A O 1
ATOM 645 N N . ALA A 1 87 ? -5.891 -11.231 3.872 1.00 96.56 87 ALA A N 1
ATOM 646 C CA . ALA A 1 87 ? -5.931 -9.889 4.430 1.00 96.56 87 ALA A CA 1
ATOM 647 C C . ALA A 1 87 ? -6.224 -9.923 5.930 1.00 96.56 87 ALA A C 1
ATOM 649 O O . ALA A 1 87 ? -7.311 -10.326 6.353 1.00 96.56 87 ALA A O 1
ATOM 650 N N . ASP A 1 88 ? -5.284 -9.422 6.719 1.00 95.38 88 ASP A N 1
ATOM 651 C CA . ASP A 1 88 ? -5.438 -9.277 8.159 1.00 95.38 88 ASP A CA 1
ATOM 652 C C . ASP A 1 88 ? -6.314 -8.079 8.533 1.00 95.38 88 ASP A C 1
ATOM 654 O O . ASP A 1 88 ? -6.349 -7.047 7.857 1.00 95.38 88 ASP A O 1
ATOM 658 N N . LYS A 1 89 ? -7.010 -8.204 9.665 1.00 93.94 89 LYS A N 1
ATOM 659 C CA . LYS A 1 89 ? -7.847 -7.148 10.232 1.00 93.94 89 LYS A CA 1
ATOM 660 C C . LYS A 1 89 ? -7.247 -6.604 11.523 1.00 93.94 89 LYS A C 1
ATOM 662 O O . LYS A 1 89 ? -7.087 -7.327 12.506 1.00 93.94 89 LYS A O 1
ATOM 667 N N . GLN A 1 90 ? -7.009 -5.296 11.529 1.00 90.25 90 GLN A N 1
ATOM 668 C CA . GLN A 1 90 ? -6.684 -4.502 12.712 1.00 90.25 90 GLN A CA 1
ATOM 669 C C . GLN A 1 90 ? -7.911 -4.361 13.624 1.00 90.25 90 GLN A C 1
ATOM 671 O O . GLN A 1 90 ? -8.953 -3.871 13.192 1.00 90.25 90 GLN A O 1
ATOM 676 N N . ILE A 1 91 ? -7.766 -4.733 14.898 1.00 89.56 91 ILE A N 1
ATOM 677 C CA . ILE A 1 91 ? -8.792 -4.565 15.933 1.00 89.56 91 ILE A CA 1
ATOM 678 C C . ILE A 1 91 ? -8.226 -3.653 17.023 1.00 89.56 91 ILE A C 1
ATOM 680 O O . ILE A 1 91 ? -7.320 -4.031 17.765 1.00 89.56 91 ILE A O 1
ATOM 684 N N . LEU A 1 92 ? -8.736 -2.425 17.093 1.00 84.50 92 LEU A N 1
ATOM 685 C CA . LEU A 1 92 ? -8.303 -1.426 18.070 1.00 84.50 92 LEU A CA 1
ATOM 686 C C . LEU A 1 92 ? -8.781 -1.792 19.483 1.00 84.50 92 LEU A C 1
ATOM 688 O O . LEU A 1 92 ? -9.913 -2.236 19.669 1.00 84.50 92 LEU A O 1
ATOM 692 N N . GLY A 1 93 ? -7.912 -1.593 20.475 1.00 79.50 93 GLY A N 1
ATOM 693 C CA . GLY A 1 93 ? -8.273 -1.678 21.886 1.00 79.50 93 GLY A CA 1
ATOM 694 C C . GLY A 1 93 ? -9.073 -0.460 22.363 1.00 79.50 93 GLY A C 1
ATOM 695 O O . GLY A 1 93 ? -9.299 0.498 21.627 1.00 79.50 93 GLY A O 1
ATOM 696 N N . THR A 1 94 ? -9.496 -0.490 23.627 1.00 73.62 94 THR A N 1
ATOM 697 C CA . THR A 1 94 ? -10.314 0.568 24.250 1.00 73.62 94 THR A CA 1
ATOM 698 C C . THR A 1 94 ? -9.499 1.613 25.017 1.00 73.62 94 THR A C 1
ATOM 700 O O . THR A 1 94 ? -10.047 2.628 25.442 1.00 73.62 94 THR A O 1
ATOM 703 N N . THR A 1 95 ? -8.207 1.367 25.241 1.00 65.75 95 THR A N 1
ATOM 704 C CA . THR A 1 95 ? -7.314 2.258 25.995 1.00 65.75 95 THR A CA 1
ATOM 705 C C . THR A 1 95 ? -6.804 3.392 25.106 1.00 65.75 95 THR A C 1
ATOM 707 O O . THR A 1 95 ? -6.520 3.182 23.929 1.00 65.75 95 THR A O 1
ATOM 710 N N . ALA A 1 96 ? -6.648 4.595 25.670 1.00 55.88 96 ALA A N 1
ATOM 711 C CA . ALA A 1 96 ? -6.009 5.709 24.978 1.00 55.88 96 ALA A CA 1
ATOM 712 C C . ALA A 1 96 ? -4.554 5.348 24.623 1.00 55.88 96 ALA A C 1
ATOM 714 O O . ALA A 1 96 ? -3.718 5.141 25.498 1.00 55.88 96 ALA A O 1
ATOM 715 N N . GLY A 1 97 ? -4.275 5.248 23.328 1.00 56.31 97 GLY A N 1
ATOM 716 C CA . GLY A 1 97 ? -2.997 4.801 22.788 1.00 56.31 97 GLY A CA 1
ATOM 717 C C . GLY A 1 97 ? -3.251 4.052 21.486 1.00 56.31 97 GLY A C 1
ATOM 718 O O . GLY A 1 97 ? -4.153 3.226 21.402 1.00 56.31 97 GLY A O 1
ATOM 719 N N . LEU A 1 98 ? -2.519 4.406 20.436 1.00 60.44 98 LEU A N 1
ATOM 720 C CA . LEU A 1 98 ? -2.833 3.968 19.079 1.00 60.44 98 LEU A CA 1
ATOM 721 C C . LEU A 1 98 ? -2.571 2.477 18.853 1.00 60.44 98 LEU A C 1
ATOM 723 O O . LEU A 1 98 ? -1.645 1.915 19.437 1.00 60.44 98 LEU A O 1
ATOM 727 N N . GLY A 1 99 ? -3.347 1.892 17.933 1.00 57.75 99 GLY A N 1
ATOM 728 C CA . GLY A 1 99 ? -3.102 0.588 17.319 1.00 57.75 99 GLY A CA 1
ATOM 729 C C . GLY A 1 99 ? -1.921 0.649 16.361 1.00 57.75 99 GLY A C 1
ATOM 730 O O . GLY A 1 99 ? -2.125 0.662 15.153 1.00 57.75 99 GLY A O 1
ATOM 731 N N . ILE A 1 100 ? -0.716 0.789 16.908 1.00 61.47 100 ILE A N 1
ATOM 732 C CA . ILE A 1 100 ? 0.518 1.014 16.154 1.00 61.47 100 ILE A CA 1
ATOM 733 C C . ILE A 1 100 ? 1.037 -0.322 15.624 1.00 61.47 100 ILE A C 1
ATOM 735 O O . ILE A 1 100 ? 1.365 -1.200 16.422 1.00 61.47 100 ILE A O 1
ATOM 739 N N . TRP A 1 101 ? 1.185 -0.435 14.304 1.00 68.62 101 TRP A N 1
ATOM 740 C CA . TRP A 1 101 ? 2.052 -1.432 13.680 1.00 68.62 101 TRP A CA 1
ATOM 741 C C . TRP A 1 101 ? 3.450 -0.846 13.552 1.00 68.62 101 TRP A C 1
ATOM 743 O O . TRP A 1 101 ? 3.617 0.106 12.802 1.00 68.62 101 TRP A O 1
ATOM 753 N N . MET A 1 102 ? 4.450 -1.379 14.250 1.00 64.12 102 MET A N 1
ATOM 754 C CA . MET A 1 102 ? 5.848 -1.054 13.948 1.00 64.12 102 MET A CA 1
ATOM 755 C C . MET A 1 102 ? 6.431 -2.195 13.126 1.00 64.12 102 MET A C 1
ATOM 757 O O . MET A 1 102 ? 6.373 -3.354 13.547 1.00 64.12 102 MET A O 1
ATOM 761 N N . GLN A 1 103 ? 6.993 -1.865 11.966 1.00 64.38 103 GLN A N 1
ATOM 762 C CA . GLN A 1 103 ? 7.850 -2.802 11.250 1.00 64.38 103 GLN A CA 1
ATOM 763 C C . GLN A 1 103 ? 9.049 -3.179 12.134 1.00 64.38 103 GLN A C 1
ATOM 765 O O . GLN A 1 103 ? 9.549 -2.357 12.908 1.00 64.38 103 GLN A O 1
ATOM 770 N N . THR A 1 104 ? 9.575 -4.391 11.957 1.00 63.06 104 THR A N 1
ATOM 771 C CA . THR A 1 104 ? 10.981 -4.668 12.252 1.00 63.06 104 THR A CA 1
ATOM 772 C C . THR A 1 104 ? 11.869 -3.548 11.697 1.00 63.06 104 THR A C 1
ATOM 774 O O . THR A 1 104 ? 11.717 -3.165 10.534 1.00 63.06 104 THR A O 1
ATOM 777 N N . PRO A 1 105 ? 12.797 -3.013 12.502 1.00 74.50 105 PRO A N 1
ATOM 778 C CA . PRO A 1 105 ? 13.664 -1.930 12.068 1.00 74.50 105 PRO A CA 1
ATOM 779 C C . PRO A 1 105 ? 14.451 -2.324 10.813 1.00 74.50 105 PRO A C 1
ATOM 781 O O . PRO A 1 105 ? 15.055 -3.396 10.767 1.00 74.50 105 PRO A O 1
ATOM 784 N N . TYR A 1 106 ? 14.458 -1.455 9.801 1.00 87.62 106 TYR A N 1
ATOM 785 C CA . TYR A 1 106 ? 15.336 -1.589 8.636 1.00 87.62 106 TYR A CA 1
ATOM 786 C C . TYR A 1 106 ? 16.498 -0.598 8.736 1.00 87.62 106 TYR A C 1
ATOM 788 O O . TYR A 1 106 ? 16.401 0.434 9.401 1.00 87.62 106 TYR A O 1
ATOM 796 N N . ALA A 1 107 ? 17.610 -0.897 8.065 1.00 92.31 107 ALA A N 1
ATOM 797 C CA . ALA A 1 107 ? 18.738 0.023 7.994 1.00 92.31 107 ALA A CA 1
ATOM 798 C C . ALA A 1 107 ? 18.431 1.149 6.995 1.00 92.31 107 ALA A C 1
ATOM 800 O O . ALA A 1 107 ? 18.398 0.929 5.780 1.00 92.31 107 ALA A O 1
ATOM 801 N N . ALA A 1 108 ? 18.197 2.354 7.511 1.00 93.88 108 ALA A N 1
ATOM 802 C CA . ALA A 1 108 ? 18.031 3.556 6.713 1.00 93.88 108 ALA A CA 1
ATOM 803 C C . ALA A 1 108 ? 19.394 4.226 6.487 1.00 93.88 108 ALA A C 1
ATOM 805 O O . ALA A 1 108 ? 20.219 4.300 7.396 1.00 93.88 108 ALA A O 1
ATOM 806 N N . THR A 1 109 ? 19.631 4.731 5.279 1.00 97.00 109 THR A N 1
ATOM 807 C CA . THR A 1 109 ? 20.850 5.458 4.895 1.00 97.00 109 THR A CA 1
ATOM 808 C C . THR A 1 109 ? 20.518 6.930 4.689 1.00 97.00 109 THR A C 1
ATOM 810 O O . THR A 1 109 ? 19.520 7.244 4.041 1.00 97.00 109 THR A O 1
ATOM 813 N N . SER A 1 110 ? 21.343 7.835 5.226 1.00 96.88 110 SER A N 1
ATOM 814 C CA . SER A 1 110 ? 21.152 9.282 5.041 1.00 96.88 110 SER A CA 1
ATOM 815 C C . SER A 1 110 ? 21.082 9.655 3.554 1.00 96.88 110 SER A C 1
ATOM 817 O O . SER A 1 110 ? 21.871 9.164 2.748 1.00 96.88 110 SER A O 1
ATOM 819 N N . GLY A 1 111 ? 20.127 10.512 3.192 1.00 96.94 111 GLY A N 1
ATOM 820 C CA . GLY A 1 111 ? 19.925 10.992 1.824 1.00 96.94 111 GLY A CA 1
ATOM 821 C C . GLY A 1 111 ? 19.179 10.024 0.900 1.00 96.94 111 GLY A C 1
ATOM 822 O O . GLY A 1 111 ? 18.891 10.386 -0.238 1.00 96.94 111 GLY A O 1
ATOM 823 N N . VAL A 1 112 ? 18.823 8.821 1.366 1.00 96.88 112 VAL A N 1
ATOM 824 C CA . VAL A 1 112 ? 18.071 7.834 0.575 1.00 96.88 112 VAL A CA 1
ATOM 825 C C . VAL A 1 112 ? 16.574 7.944 0.860 1.00 96.88 112 VAL A C 1
ATOM 827 O O . VAL A 1 112 ? 16.158 8.029 2.016 1.00 96.88 112 VAL A O 1
ATOM 830 N N . ALA A 1 113 ? 15.762 7.929 -0.201 1.00 96.12 113 ALA A N 1
ATOM 831 C CA . ALA A 1 113 ? 14.305 7.887 -0.110 1.00 96.12 113 ALA A CA 1
ATOM 832 C C . ALA A 1 113 ? 13.799 6.466 0.177 1.00 96.12 113 ALA A C 1
ATOM 834 O O . ALA A 1 113 ? 14.186 5.512 -0.500 1.00 96.12 113 ALA A O 1
ATOM 835 N N . TYR A 1 114 ? 12.889 6.346 1.141 1.00 95.31 114 TYR A N 1
ATOM 836 C CA . TYR A 1 114 ? 12.203 5.106 1.490 1.00 95.31 114 TYR A CA 1
ATOM 837 C C . TYR A 1 114 ? 10.697 5.284 1.343 1.00 95.31 114 TYR A C 1
ATOM 839 O O . TYR A 1 114 ? 10.150 6.317 1.726 1.00 95.31 114 TYR A O 1
ATOM 847 N N . THR A 1 115 ? 10.028 4.265 0.803 1.00 95.19 115 THR A N 1
ATOM 848 C CA . THR A 1 115 ? 8.577 4.266 0.591 1.00 95.19 115 THR A CA 1
ATOM 849 C C . THR A 1 115 ? 7.919 3.190 1.442 1.00 95.19 115 THR A C 1
ATOM 851 O O . THR A 1 115 ? 8.226 2.007 1.296 1.00 95.19 115 THR A O 1
ATOM 854 N N . CYS A 1 116 ? 6.957 3.590 2.268 1.00 93.50 116 CYS A N 1
ATOM 855 C CA . CYS A 1 116 ? 5.987 2.677 2.859 1.00 93.50 116 CYS A CA 1
ATOM 856 C C . CYS A 1 116 ? 4.788 2.558 1.914 1.00 93.50 116 CYS A C 1
ATOM 858 O O . CYS A 1 116 ? 4.268 3.570 1.442 1.00 93.50 116 CYS A O 1
ATOM 860 N N . SER A 1 117 ? 4.350 1.330 1.633 1.00 94.44 117 SER A N 1
ATOM 861 C CA . SER A 1 117 ? 3.157 1.040 0.834 1.00 94.44 117 SER A CA 1
ATOM 862 C C . SER A 1 117 ? 2.316 -0.013 1.543 1.00 94.44 117 SER A C 1
ATOM 864 O O . SER A 1 117 ? 2.849 -1.040 1.951 1.00 94.44 117 SER A O 1
ATOM 866 N N . VAL A 1 118 ? 1.001 0.193 1.610 1.00 94.81 118 VAL A N 1
ATOM 867 C CA . VAL A 1 118 ? 0.054 -0.785 2.167 1.00 94.81 118 VAL A CA 1
ATOM 868 C C . VAL A 1 118 ? -1.207 -0.854 1.317 1.00 94.81 118 VAL A C 1
ATOM 870 O O . VAL A 1 118 ? -1.669 0.159 0.793 1.00 94.81 118 VAL A O 1
ATOM 873 N N . TYR A 1 119 ? -1.760 -2.056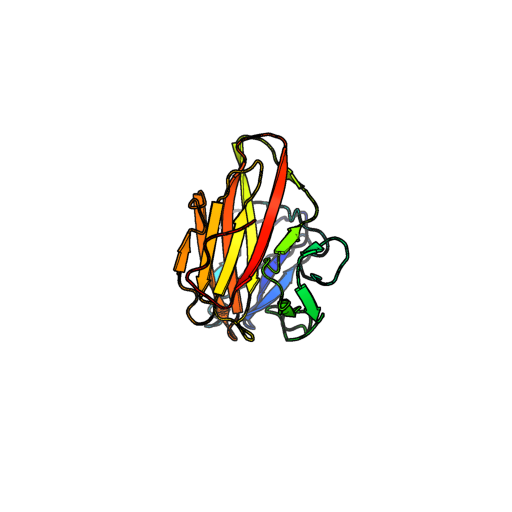 1.178 1.00 96.88 119 TYR A N 1
ATOM 874 C CA . TYR A 1 119 ? -3.123 -2.231 0.697 1.00 96.88 119 TYR A CA 1
ATOM 875 C C . TYR A 1 119 ? -4.056 -2.206 1.901 1.00 96.88 119 TYR A C 1
ATOM 877 O O . TYR A 1 119 ? -3.906 -3.022 2.806 1.00 96.88 119 TYR A O 1
ATOM 885 N N . ALA A 1 120 ? -4.993 -1.265 1.931 1.00 96.38 120 ALA A N 1
ATOM 886 C CA . ALA A 1 120 ? -5.915 -1.085 3.043 1.00 96.38 120 ALA A CA 1
ATOM 887 C C . ALA A 1 120 ? -7.357 -0.999 2.543 1.00 96.38 120 ALA A C 1
ATOM 889 O O . ALA A 1 120 ? -7.642 -0.412 1.499 1.00 96.38 120 ALA A O 1
ATOM 890 N N . LYS A 1 121 ? -8.271 -1.592 3.306 1.00 96.62 121 LYS A N 1
ATOM 891 C CA . LYS A 1 121 ? -9.709 -1.574 3.050 1.00 96.62 121 LYS A CA 1
ATOM 892 C C . LYS A 1 121 ? -10.430 -1.248 4.340 1.00 96.62 121 LYS A C 1
ATOM 894 O O . LYS A 1 121 ? -10.063 -1.734 5.409 1.00 96.62 121 LYS A O 1
ATOM 899 N N . LYS A 1 122 ? -11.461 -0.414 4.229 1.00 95.38 122 LYS A N 1
ATOM 900 C CA . LYS A 1 122 ? -12.316 -0.069 5.359 1.00 95.38 122 LYS A CA 1
ATOM 901 C C . LYS A 1 122 ? -12.943 -1.335 5.953 1.00 95.38 122 LYS A C 1
ATOM 903 O O . LYS A 1 122 ? -13.563 -2.120 5.235 1.00 95.38 122 LYS A O 1
ATOM 908 N N . ALA A 1 123 ? -12.833 -1.458 7.271 1.00 92.94 123 ALA A N 1
ATOM 909 C CA . ALA A 1 123 ? -13.669 -2.328 8.089 1.00 92.94 123 ALA A CA 1
ATOM 910 C C . ALA A 1 123 ? -14.600 -1.445 8.942 1.00 92.94 123 ALA A C 1
ATOM 912 O O . ALA A 1 123 ? -15.505 -0.810 8.402 1.00 92.94 123 ALA A O 1
ATOM 913 N N . GLU A 1 124 ? -14.353 -1.332 10.246 1.00 90.25 124 GLU A N 1
ATOM 914 C CA . GLU A 1 124 ? -15.129 -0.475 11.150 1.00 90.25 124 GLU A CA 1
ATOM 915 C C . GLU A 1 124 ? -14.819 1.017 10.976 1.00 90.25 124 GLU A C 1
ATOM 917 O O . GLU A 1 124 ? -15.705 1.858 11.128 1.00 90.25 124 GLU A O 1
ATOM 922 N N . TYR A 1 125 ? -13.569 1.354 10.653 1.00 88.81 125 TYR A N 1
ATOM 923 C CA . TYR A 1 125 ? -13.087 2.733 10.634 1.00 88.81 125 TYR A CA 1
ATOM 924 C C . TYR A 1 125 ? -12.757 3.213 9.229 1.00 88.81 125 TYR A C 1
ATOM 926 O O . TYR A 1 125 ? -12.232 2.468 8.401 1.00 88.81 125 TYR A O 1
ATOM 934 N N . ASN A 1 126 ? -13.049 4.490 8.985 1.00 91.62 126 ASN A N 1
ATOM 935 C CA . ASN A 1 126 ? -12.787 5.126 7.701 1.00 91.62 126 ASN A CA 1
ATOM 936 C C . ASN A 1 126 ? -11.334 5.570 7.575 1.00 91.62 126 ASN A C 1
ATOM 938 O O . ASN A 1 126 ? -10.823 5.588 6.472 1.00 91.62 126 ASN A O 1
ATOM 942 N N . ASN A 1 127 ? -10.664 5.940 8.665 1.00 91.75 127 ASN A N 1
ATOM 943 C CA . ASN A 1 127 ? -9.362 6.587 8.557 1.00 91.75 127 ASN A CA 1
ATOM 944 C C . ASN A 1 127 ? -8.229 5.600 8.815 1.00 91.75 127 ASN A C 1
ATOM 946 O O . ASN A 1 127 ? -8.268 4.830 9.779 1.00 91.75 127 ASN A O 1
ATOM 950 N N . VAL A 1 128 ? -7.189 5.688 7.993 1.00 92.50 128 VAL A N 1
ATOM 951 C CA . VAL A 1 128 ? -5.903 5.029 8.218 1.00 92.50 128 VAL A CA 1
ATOM 952 C C . VAL A 1 128 ? -4.782 6.041 8.081 1.00 92.50 128 VAL A C 1
ATOM 954 O O . VAL A 1 128 ? -4.858 6.970 7.277 1.00 92.50 128 VAL A O 1
ATOM 957 N N . VAL A 1 129 ? -3.740 5.861 8.875 1.00 91.38 129 VAL A N 1
ATOM 958 C CA . VAL A 1 129 ? -2.547 6.690 8.854 1.00 91.38 129 VAL A CA 1
ATOM 959 C C . VAL A 1 129 ? -1.360 5.849 8.427 1.00 91.38 129 VAL A C 1
ATOM 961 O O . VAL A 1 129 ? -1.173 4.743 8.931 1.00 91.38 129 VAL A O 1
ATOM 964 N N . LEU A 1 130 ? -0.559 6.398 7.518 1.00 93.38 130 LEU A N 1
ATOM 965 C CA . LEU A 1 130 ? 0.813 5.969 7.273 1.00 93.38 130 LEU A CA 1
ATOM 966 C C . LEU A 1 130 ? 1.729 7.039 7.862 1.00 93.38 130 LEU A C 1
ATOM 968 O O . LEU A 1 130 ? 1.531 8.232 7.618 1.00 93.38 130 LEU A O 1
ATOM 972 N N . TYR A 1 131 ? 2.721 6.620 8.635 1.00 90.88 131 TYR A N 1
ATOM 973 C CA . TYR A 1 131 ? 3.582 7.511 9.397 1.00 90.88 131 TYR A CA 1
ATOM 974 C C . TYR A 1 131 ? 5.027 7.014 9.393 1.00 90.88 131 TYR A C 1
ATOM 976 O O . TYR A 1 131 ? 5.290 5.836 9.593 1.00 90.88 131 TYR A O 1
ATOM 984 N N . ASP A 1 132 ? 5.958 7.922 9.162 1.00 91.44 132 ASP A N 1
ATOM 985 C CA . ASP A 1 132 ? 7.398 7.737 9.213 1.00 91.44 132 ASP A CA 1
ATOM 986 C C . ASP A 1 132 ? 7.947 8.428 10.462 1.00 91.44 132 ASP A C 1
ATOM 988 O O . ASP A 1 132 ? 7.966 9.662 10.563 1.00 91.44 132 ASP A O 1
ATOM 992 N N . GLY A 1 133 ? 8.377 7.619 11.425 1.00 88.94 133 GLY A N 1
ATOM 993 C CA . GLY A 1 133 ? 9.052 8.083 12.632 1.00 88.94 133 GLY A CA 1
ATOM 994 C C . GLY A 1 133 ? 10.567 7.921 12.565 1.00 88.94 133 GLY A C 1
ATOM 995 O O . GLY A 1 133 ? 11.227 8.078 13.596 1.00 88.94 133 GLY A O 1
ATOM 996 N N . THR A 1 134 ? 11.134 7.610 11.392 1.00 89.44 134 THR A N 1
ATOM 997 C CA . THR A 1 134 ? 12.578 7.434 11.216 1.00 89.44 134 THR A CA 1
ATOM 998 C C . THR A 1 134 ? 13.307 8.660 11.743 1.00 89.44 134 THR A C 1
ATOM 1000 O O . THR A 1 134 ? 13.077 9.784 11.294 1.00 89.44 134 THR A O 1
ATOM 1003 N N . ASN A 1 135 ? 14.187 8.450 12.725 1.00 89.19 135 ASN A N 1
ATOM 1004 C CA . ASN A 1 135 ? 14.967 9.515 13.355 1.00 89.19 135 ASN A CA 1
ATOM 1005 C C . ASN A 1 135 ? 14.125 10.723 13.832 1.00 89.19 135 ASN A C 1
ATOM 1007 O O . ASN A 1 135 ? 14.583 11.862 13.752 1.00 89.19 135 ASN A O 1
ATOM 1011 N N . GLY A 1 136 ? 12.879 10.495 14.265 1.00 85.50 136 GLY A N 1
ATOM 1012 C CA . GLY A 1 136 ? 11.990 11.552 14.757 1.00 85.50 136 GLY A CA 1
ATOM 1013 C C . GLY A 1 136 ? 11.532 12.562 13.697 1.00 85.50 136 GLY A C 1
ATOM 1014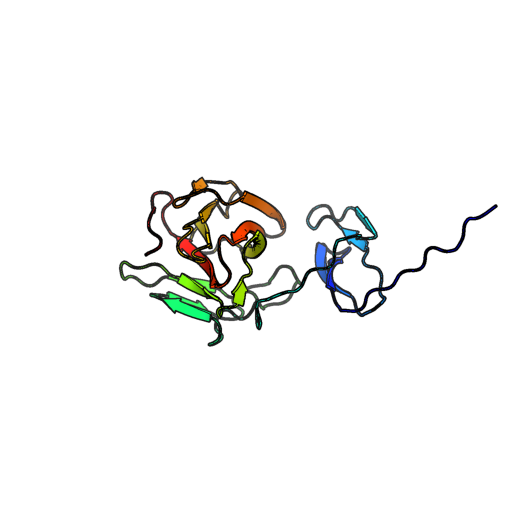 O O . GLY A 1 136 ? 11.148 13.675 14.051 1.00 85.50 136 GLY A O 1
ATOM 1015 N N . GLN A 1 137 ? 11.575 12.224 12.400 1.00 87.44 137 GLN A N 1
ATOM 1016 C CA . GLN A 1 137 ? 11.090 13.125 11.339 1.00 87.44 137 GLN A CA 1
ATOM 1017 C C . GLN A 1 137 ? 9.587 13.424 11.430 1.00 87.44 137 GLN A C 1
ATOM 1019 O O . GLN A 1 137 ? 9.130 14.475 10.969 1.00 87.44 137 GLN A O 1
ATOM 1024 N N . ASN A 1 138 ? 8.827 12.506 12.023 1.00 89.81 138 ASN A N 1
ATOM 1025 C CA . ASN A 1 138 ? 7.402 12.622 12.287 1.00 89.81 138 ASN A CA 1
ATOM 1026 C C . ASN A 1 138 ? 6.591 13.027 11.038 1.00 89.81 138 ASN A C 1
ATOM 1028 O O . ASN A 1 138 ? 5.791 13.963 11.065 1.00 89.81 138 ASN A O 1
ATOM 1032 N N . LYS A 1 139 ? 6.808 12.345 9.911 1.00 92.94 139 LYS A N 1
ATOM 1033 C CA . LYS A 1 139 ? 6.112 12.623 8.643 1.00 92.94 139 LYS A CA 1
ATOM 1034 C C . LYS A 1 139 ? 4.966 11.638 8.464 1.00 92.94 139 LYS A C 1
ATOM 1036 O O . LYS A 1 139 ? 5.193 10.442 8.515 1.00 92.94 139 LYS A O 1
ATOM 1041 N N . GLY A 1 140 ? 3.733 12.077 8.235 1.00 92.88 140 GLY A N 1
ATOM 1042 C CA . GLY A 1 140 ? 2.631 11.123 8.078 1.00 92.88 140 GLY A CA 1
ATOM 1043 C C . GLY A 1 140 ? 1.374 11.711 7.478 1.00 92.88 140 GLY A C 1
ATOM 1044 O O . GLY A 1 140 ? 1.129 12.909 7.588 1.00 92.88 140 GLY A O 1
ATOM 1045 N N . VAL A 1 141 ? 0.572 10.844 6.867 1.00 95.50 141 VAL A N 1
ATOM 1046 C CA . VAL A 1 141 ? -0.656 11.199 6.154 1.00 95.50 141 VAL A CA 1
ATOM 1047 C C . VAL A 1 141 ? -1.794 10.310 6.618 1.00 95.50 141 VAL A C 1
ATOM 1049 O O . VAL A 1 141 ? -1.650 9.092 6.707 1.00 95.50 141 VAL A O 1
ATOM 1052 N N . MET A 1 142 ? -2.935 10.940 6.878 1.00 95.06 142 MET A N 1
ATOM 1053 C CA . MET A 1 142 ? -4.208 10.273 7.088 1.00 95.06 142 MET A CA 1
ATOM 1054 C C . MET A 1 142 ? -4.997 10.227 5.779 1.00 95.06 142 MET A C 1
ATOM 1056 O O . MET A 1 142 ? -5.174 11.257 5.123 1.00 95.06 142 MET A O 1
ATOM 1060 N N . PHE A 1 143 ? -5.510 9.048 5.445 1.00 96.75 143 PHE A N 1
ATOM 1061 C CA . PHE A 1 143 ? -6.385 8.803 4.303 1.00 96.75 143 PHE A CA 1
ATOM 1062 C C . PHE A 1 143 ? -7.755 8.304 4.763 1.00 96.75 143 PHE A C 1
ATOM 1064 O O . PHE A 1 143 ? -7.844 7.538 5.725 1.00 96.75 143 PHE A O 1
ATOM 1071 N N . ASP A 1 144 ? -8.807 8.693 4.044 1.00 96.50 144 ASP A N 1
ATOM 1072 C CA . ASP A 1 144 ? -10.150 8.124 4.182 1.00 96.50 144 ASP A CA 1
ATOM 1073 C C . ASP A 1 144 ? -10.283 6.909 3.252 1.00 96.50 144 ASP A C 1
ATOM 1075 O O . ASP A 1 144 ? -10.253 7.043 2.038 1.00 96.50 144 ASP A O 1
ATOM 1079 N N . LEU A 1 145 ? -10.456 5.712 3.800 1.00 96.38 145 LEU A N 1
ATOM 1080 C CA . LEU A 1 145 ? -10.621 4.440 3.091 1.00 96.38 145 LEU A CA 1
ATOM 1081 C C . LEU A 1 145 ? -11.970 4.289 2.375 1.00 96.38 145 LEU A C 1
ATOM 1083 O O . LEU A 1 145 ? -12.146 3.361 1.587 1.00 96.38 145 LEU A O 1
ATOM 1087 N N . THR A 1 146 ? -12.932 5.172 2.632 1.00 95.88 146 THR A N 1
ATOM 1088 C CA . THR A 1 146 ? -14.200 5.220 1.893 1.00 95.88 146 THR A CA 1
ATOM 1089 C C . THR A 1 146 ? -13.998 5.860 0.524 1.00 95.88 146 THR A C 1
ATOM 1091 O O . THR A 1 146 ? -14.556 5.393 -0.465 1.00 95.88 146 THR A O 1
ATOM 1094 N N . THR A 1 147 ? -13.199 6.927 0.463 1.00 96.69 147 THR A N 1
ATOM 1095 C CA . THR A 1 147 ? -13.040 7.770 -0.735 1.00 96.69 147 THR A CA 1
ATOM 1096 C C . THR A 1 147 ? -11.637 7.730 -1.335 1.00 96.69 147 THR A C 1
ATOM 1098 O O . THR A 1 147 ? -11.441 8.182 -2.459 1.00 96.69 147 THR A O 1
ATOM 1101 N N . GLY A 1 148 ? -10.661 7.219 -0.589 1.00 95.88 148 GLY A N 1
ATOM 1102 C CA . GLY A 1 148 ? -9.234 7.294 -0.877 1.00 95.88 148 GLY A CA 1
ATOM 1103 C C . GLY A 1 148 ? -8.623 8.675 -0.655 1.00 95.88 148 GLY A C 1
ATOM 1104 O O . GLY A 1 148 ? -7.444 8.858 -0.955 1.00 95.88 148 GLY A O 1
ATOM 1105 N N . ALA A 1 149 ? -9.392 9.657 -0.180 1.00 96.94 149 ALA A N 1
ATOM 1106 C CA . ALA A 1 149 ? -8.950 11.041 -0.127 1.00 96.94 149 ALA A CA 1
ATOM 1107 C C . ALA A 1 149 ? -7.906 11.280 0.971 1.00 96.94 149 ALA A C 1
ATOM 1109 O O . ALA A 1 149 ? -7.955 10.685 2.050 1.00 96.94 149 ALA A O 1
ATOM 1110 N N . PHE A 1 150 ? -6.989 12.211 0.705 1.00 97.25 150 PHE A N 1
ATOM 1111 C CA . PHE A 1 150 ? -6.172 12.837 1.740 1.00 97.25 150 PHE A CA 1
ATOM 1112 C C . PHE A 1 150 ? -7.082 13.542 2.752 1.00 97.25 150 PHE A C 1
ATOM 1114 O O . PHE A 1 150 ? -7.937 14.340 2.368 1.00 97.25 150 PHE A O 1
ATOM 1121 N N . VAL A 1 151 ? -6.877 13.269 4.038 1.00 96.00 151 VAL A N 1
ATOM 1122 C CA . VAL A 1 151 ? -7.590 13.939 5.133 1.00 96.00 151 VAL A CA 1
ATOM 1123 C C . VAL A 1 151 ? -6.720 15.050 5.707 1.00 96.00 151 VAL A C 1
ATOM 1125 O O . VAL A 1 151 ? -7.151 16.199 5.779 1.00 96.00 151 VAL A O 1
ATOM 1128 N N . LYS A 1 152 ? -5.495 14.710 6.125 1.00 93.88 152 LYS A N 1
ATOM 1129 C CA . LYS A 1 152 ? -4.521 15.651 6.695 1.00 93.88 152 LYS A CA 1
ATOM 1130 C C . LYS A 1 152 ? -3.130 15.031 6.815 1.00 93.88 152 LYS A C 1
ATOM 1132 O O . LYS A 1 152 ? -2.982 13.808 6.788 1.00 93.88 152 LYS A O 1
ATOM 1137 N N . ASN A 1 153 ? -2.139 15.879 7.079 1.00 93.31 153 ASN A N 1
ATOM 1138 C CA . ASN A 1 153 ? -0.877 15.430 7.661 1.00 93.31 153 ASN A CA 1
ATOM 1139 C C . ASN A 1 153 ? -1.059 15.189 9.165 1.00 93.31 153 ASN A C 1
ATOM 1141 O O . ASN A 1 153 ? -1.798 15.925 9.822 1.00 93.31 153 ASN A O 1
ATOM 1145 N N . LEU A 1 154 ? -0.390 14.173 9.708 1.00 85.88 154 LEU A N 1
ATOM 1146 C CA . LEU A 1 154 ? -0.416 13.910 11.149 1.00 85.88 154 LEU A CA 1
ATOM 1147 C C . LEU A 1 154 ? 0.450 14.923 11.913 1.00 85.88 154 LEU A C 1
ATOM 1149 O O . LEU A 1 154 ? -0.017 15.519 12.878 1.00 85.88 154 LEU A O 1
ATOM 1153 N N . PHE A 1 155 ? 1.671 15.159 11.422 1.00 86.25 155 PHE A N 1
ATOM 1154 C CA . PHE A 1 155 ? 2.523 16.270 11.852 1.00 86.25 155 PHE A CA 1
ATOM 1155 C C . PHE A 1 155 ? 3.114 16.957 10.620 1.00 86.25 155 PHE A C 1
ATOM 1157 O O . PHE A 1 155 ? 2.569 17.9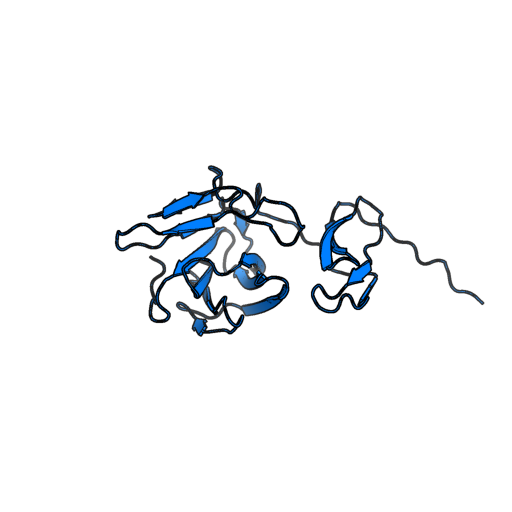49 10.144 1.00 86.25 155 PHE A O 1
ATOM 1164 N N . ASN A 1 156 ? 4.168 16.376 10.043 1.00 92.25 156 ASN A N 1
ATOM 1165 C CA . ASN A 1 156 ? 4.807 16.878 8.835 1.00 92.25 156 ASN A CA 1
ATOM 1166 C C . ASN A 1 156 ? 4.317 16.117 7.600 1.00 92.25 156 ASN A C 1
ATOM 1168 O O . ASN A 1 156 ? 3.949 14.942 7.679 1.00 92.25 156 ASN A O 1
ATOM 1172 N N . ALA A 1 157 ? 4.343 16.780 6.446 1.00 95.06 157 ALA A N 1
ATOM 1173 C CA . ALA A 1 157 ? 4.110 16.111 5.174 1.00 95.06 157 ALA A CA 1
ATOM 1174 C C . ALA A 1 157 ? 5.317 15.220 4.813 1.00 95.06 157 ALA A C 1
ATOM 1176 O O . ALA A 1 157 ? 6.463 15.654 4.989 1.00 95.06 157 ALA A O 1
ATOM 1177 N N . PRO A 1 158 ? 5.095 13.998 4.296 1.00 96.94 158 PRO A N 1
ATOM 1178 C CA . PRO A 1 158 ? 6.139 13.250 3.607 1.00 96.94 158 PRO A CA 1
ATOM 1179 C C . PRO A 1 158 ? 6.507 13.931 2.281 1.00 96.94 158 PRO A C 1
ATOM 1181 O O . PRO A 1 158 ? 5.786 14.808 1.803 1.00 96.94 158 PRO A O 1
ATOM 1184 N N . ASP A 1 159 ? 7.619 13.519 1.673 1.00 97.69 159 ASP A N 1
ATOM 1185 C CA . ASP A 1 159 ? 8.109 14.130 0.426 1.00 97.69 159 ASP A CA 1
ATOM 1186 C C . ASP A 1 159 ? 7.170 13.827 -0.749 1.00 97.69 159 ASP A C 1
ATOM 1188 O O . ASP A 1 159 ? 7.015 14.626 -1.670 1.00 97.69 159 ASP A O 1
ATOM 1192 N N . SER A 1 160 ? 6.501 12.675 -0.703 1.00 98.19 160 SER A N 1
ATOM 1193 C CA . SER A 1 160 ? 5.341 12.382 -1.541 1.00 98.19 160 SER A CA 1
ATOM 1194 C C . SER A 1 160 ? 4.419 11.372 -0.867 1.00 98.19 160 SER A C 1
ATOM 1196 O O . SER A 1 160 ? 4.821 10.631 0.034 1.00 98.19 160 SER A O 1
ATOM 1198 N N . TYR A 1 161 ? 3.167 11.338 -1.311 1.00 98.31 161 TYR A N 1
ATOM 1199 C CA . TYR A 1 161 ? 2.181 10.357 -0.884 1.00 98.31 161 TYR A CA 1
ATOM 1200 C C . TYR A 1 161 ? 1.167 10.102 -1.998 1.00 98.31 161 TYR A C 1
ATOM 1202 O O . TYR A 1 161 ? 0.973 10.943 -2.876 1.00 98.31 161 TYR A O 1
ATOM 1210 N N . SER A 1 162 ? 0.531 8.933 -1.987 1.00 98.31 162 SER A N 1
ATOM 1211 C CA . SER A 1 162 ? -0.491 8.585 -2.976 1.00 98.31 162 SER A CA 1
ATOM 1212 C C . SER A 1 162 ? -1.551 7.657 -2.393 1.00 98.31 162 SER A C 1
ATOM 1214 O O . SER A 1 162 ? -1.313 6.963 -1.403 1.00 98.31 162 SER A O 1
ATOM 1216 N N . SER A 1 163 ? -2.721 7.659 -3.026 1.00 98.31 163 SER A N 1
ATOM 1217 C CA . SER A 1 163 ? -3.832 6.758 -2.740 1.00 98.31 163 SER A CA 1
ATOM 1218 C C . SER A 1 163 ? -4.439 6.319 -4.065 1.00 98.31 163 SER A C 1
ATOM 1220 O O . SER A 1 163 ? -4.927 7.143 -4.838 1.00 98.31 163 SER A O 1
ATOM 1222 N N . THR A 1 164 ? -4.339 5.026 -4.363 1.00 97.62 164 THR A N 1
ATOM 1223 C CA . THR A 1 164 ? -4.788 4.445 -5.634 1.00 97.62 164 THR A CA 1
ATOM 1224 C C . THR A 1 164 ? -5.864 3.407 -5.366 1.00 97.62 164 THR A C 1
ATOM 1226 O O . THR A 1 164 ? -5.624 2.456 -4.624 1.00 97.62 164 THR A O 1
ATOM 1229 N N . ASN A 1 165 ? -7.039 3.564 -5.975 1.00 97.12 165 ASN A N 1
ATOM 1230 C CA . ASN A 1 165 ? -8.101 2.565 -5.891 1.00 97.12 165 ASN A CA 1
ATOM 1231 C C . ASN A 1 165 ? -7.663 1.297 -6.635 1.00 97.12 165 ASN A C 1
ATOM 1233 O O . ASN A 1 165 ? -7.246 1.381 -7.791 1.00 97.12 165 ASN A O 1
ATOM 1237 N N . VAL A 1 166 ? -7.760 0.138 -5.986 1.00 96.56 166 VAL A N 1
ATOM 1238 C CA . VAL A 1 166 ? -7.427 -1.161 -6.597 1.00 96.56 166 VAL A CA 1
ATOM 1239 C C . VAL A 1 166 ? -8.637 -2.089 -6.711 1.00 96.56 166 VAL A C 1
ATOM 1241 O O . VAL A 1 166 ? -8.492 -3.290 -6.902 1.00 96.56 166 VAL A O 1
ATOM 1244 N N . GLY A 1 167 ? -9.842 -1.524 -6.618 1.00 95.31 167 GLY A N 1
ATOM 1245 C CA . GLY A 1 167 ? -11.098 -2.252 -6.734 1.00 95.31 167 GLY A CA 1
ATOM 1246 C C . GLY A 1 167 ? -11.530 -2.912 -5.426 1.00 95.31 167 GLY A C 1
ATOM 1247 O O . GLY A 1 167 ? -10.782 -3.010 -4.455 1.00 95.31 167 GLY A O 1
ATOM 1248 N N . ASN A 1 168 ? -12.791 -3.346 -5.373 1.00 95.19 168 ASN A N 1
ATOM 1249 C CA . ASN A 1 168 ? -13.360 -4.076 -4.231 1.00 95.19 168 ASN A CA 1
ATOM 1250 C C . ASN A 1 168 ? -13.193 -3.379 -2.862 1.00 95.19 168 ASN A C 1
ATOM 1252 O O . ASN A 1 168 ? -13.143 -4.046 -1.825 1.00 95.19 168 ASN A O 1
ATOM 1256 N N . GLY A 1 169 ? -13.123 -2.042 -2.848 1.00 96.12 169 GLY A N 1
ATOM 1257 C CA . GLY A 1 169 ? -12.944 -1.221 -1.644 1.00 96.12 169 GLY A CA 1
ATOM 1258 C C . GLY A 1 169 ? -11.513 -1.178 -1.096 1.00 96.12 169 GLY A C 1
ATOM 1259 O O . GLY A 1 169 ? -11.303 -0.648 -0.007 1.00 96.12 169 GLY A O 1
ATOM 1260 N N . TRP A 1 170 ? -10.547 -1.748 -1.816 1.00 97.94 170 TRP A N 1
ATOM 1261 C CA . TRP A 1 170 ? -9.133 -1.698 -1.473 1.00 97.94 170 TRP A CA 1
ATOM 1262 C C . TRP A 1 170 ? -8.460 -0.460 -2.069 1.00 97.94 170 TRP A C 1
ATOM 1264 O O . TRP A 1 170 ? -8.701 -0.082 -3.217 1.00 97.94 170 TRP A O 1
ATOM 1274 N N . TRP A 1 171 ? -7.543 0.114 -1.300 1.00 98.25 171 TRP A N 1
ATOM 1275 C CA . TRP A 1 171 ? -6.671 1.208 -1.707 1.00 98.25 171 TRP A CA 1
ATOM 1276 C C . TRP A 1 171 ? -5.218 0.801 -1.529 1.00 98.25 171 TRP A C 1
ATOM 1278 O O . TRP A 1 171 ? -4.860 0.261 -0.484 1.00 98.25 171 TRP A O 1
ATOM 1288 N N . ARG A 1 172 ? -4.366 1.105 -2.508 1.00 97.69 172 ARG A N 1
ATOM 1289 C CA . ARG A 1 172 ? -2.917 1.133 -2.311 1.00 97.69 172 ARG A CA 1
ATOM 1290 C C . ARG A 1 172 ? -2.523 2.527 -1.845 1.00 97.69 172 ARG A C 1
ATOM 1292 O O . ARG A 1 172 ? -2.627 3.484 -2.610 1.00 97.69 172 ARG A O 1
ATOM 1299 N N . LEU A 1 173 ? -2.077 2.625 -0.600 1.00 97.88 173 LEU A N 1
ATOM 1300 C CA . LEU A 1 173 ? -1.646 3.865 0.034 1.00 97.88 173 LEU A CA 1
ATOM 1301 C C . LEU A 1 173 ? -0.128 3.886 0.126 1.00 97.88 173 LEU A C 1
ATOM 1303 O O . LEU A 1 173 ? 0.472 2.863 0.462 1.00 97.88 173 LEU A O 1
ATOM 1307 N N . THR A 1 174 ? 0.487 5.036 -0.143 1.00 97.50 174 THR A N 1
ATOM 1308 C CA . THR A 1 174 ? 1.940 5.194 -0.043 1.00 97.50 174 THR A CA 1
ATOM 1309 C C . THR A 1 174 ? 2.336 6.497 0.629 1.00 97.50 174 THR A C 1
ATOM 1311 O O . THR A 1 174 ? 1.712 7.529 0.388 1.00 97.50 174 THR A O 1
ATOM 1314 N N . ILE A 1 175 ? 3.445 6.469 1.365 1.00 97.12 175 ILE A N 1
ATOM 1315 C CA . ILE A 1 175 ? 4.221 7.657 1.741 1.00 97.12 175 ILE A CA 1
ATOM 1316 C C . ILE A 1 175 ? 5.693 7.415 1.407 1.00 97.12 175 ILE A C 1
ATOM 1318 O O . ILE A 1 175 ? 6.171 6.288 1.535 1.00 97.12 175 ILE A O 1
ATOM 1322 N N . THR A 1 176 ? 6.403 8.460 0.995 1.00 97.00 176 THR A N 1
ATOM 1323 C CA . THR A 1 176 ? 7.843 8.413 0.722 1.00 97.00 176 THR A CA 1
ATOM 1324 C C . THR A 1 176 ? 8.542 9.556 1.437 1.00 97.00 176 THR A C 1
ATOM 1326 O O . THR A 1 176 ? 8.117 10.705 1.302 1.00 97.00 176 THR A O 1
ATOM 1329 N N . SER A 1 177 ? 9.636 9.249 2.130 1.00 96.12 177 SER A N 1
ATOM 1330 C CA . SER A 1 177 ? 10.484 10.242 2.794 1.00 96.12 177 SER A CA 1
ATOM 1331 C C . SER A 1 177 ? 11.966 9.923 2.597 1.00 96.12 177 SER A C 1
ATOM 1333 O O . SER A 1 177 ? 12.374 8.761 2.605 1.00 96.12 177 SER A O 1
ATOM 1335 N N . VAL A 1 178 ? 12.790 10.958 2.458 1.00 96.44 178 VAL A N 1
ATOM 1336 C CA . VAL A 1 178 ? 14.250 10.879 2.501 1.00 96.44 178 VAL A CA 1
ATOM 1337 C C . VAL A 1 178 ? 14.718 10.786 3.949 1.00 96.44 178 VAL A C 1
ATOM 1339 O O . VAL A 1 178 ? 14.462 11.686 4.759 1.00 96.44 178 VAL A O 1
ATOM 1342 N N . SER A 1 179 ? 15.451 9.715 4.261 1.00 95.69 179 SER A N 1
ATOM 1343 C CA . SER A 1 179 ? 16.043 9.541 5.584 1.00 95.69 179 SER A CA 1
ATOM 1344 C C . SER A 1 179 ? 17.082 10.639 5.835 1.00 95.69 179 SER A C 1
ATOM 1346 O O . SER A 1 179 ? 17.974 10.846 5.007 1.00 95.69 179 SER A O 1
ATOM 1348 N N . PRO A 1 180 ? 17.031 11.341 6.978 1.00 93.69 180 PRO A N 1
ATOM 1349 C CA . PRO A 1 180 ? 17.946 12.442 7.254 1.00 93.69 180 PRO A CA 1
ATOM 1350 C C . PRO A 1 180 ? 19.303 11.928 7.749 1.00 93.69 180 PRO A C 1
ATOM 1352 O O . PRO A 1 180 ? 20.309 12.626 7.670 1.00 93.69 180 PRO A O 1
ATOM 1355 N N . ALA A 1 181 ? 19.345 10.697 8.257 1.00 94.88 181 ALA A N 1
ATOM 1356 C CA . ALA A 1 181 ? 20.492 10.105 8.921 1.00 94.88 181 ALA A CA 1
ATOM 1357 C C . ALA A 1 181 ? 20.631 8.625 8.548 1.00 94.88 181 ALA A C 1
ATOM 1359 O O . ALA A 1 181 ? 19.669 7.974 8.135 1.00 94.88 181 ALA A O 1
ATOM 1360 N N . THR A 1 182 ? 21.839 8.092 8.722 1.00 96.12 182 THR A N 1
ATOM 1361 C CA . THR A 1 182 ? 22.054 6.645 8.704 1.00 96.12 182 THR A CA 1
ATOM 1362 C C . THR A 1 182 ? 21.668 6.112 10.074 1.00 96.12 182 THR A C 1
ATOM 1364 O O . THR A 1 182 ? 22.310 6.440 11.069 1.00 96.12 182 THR A O 1
ATOM 1367 N N . THR A 1 183 ? 20.560 5.383 10.140 1.00 93.69 183 THR A N 1
ATOM 1368 C CA . THR A 1 183 ? 19.885 5.045 11.396 1.00 93.69 183 THR A CA 1
ATOM 1369 C C . THR A 1 183 ? 18.938 3.863 11.202 1.00 93.69 183 THR A C 1
ATOM 1371 O O . THR A 1 183 ? 18.842 3.278 10.123 1.00 93.69 183 THR A O 1
ATOM 1374 N N . THR A 1 184 ? 18.217 3.525 12.256 1.00 90.88 184 THR A N 1
ATOM 1375 C CA . THR A 1 184 ? 17.099 2.596 12.213 1.00 90.88 184 THR A CA 1
ATOM 1376 C C . THR A 1 184 ? 15.852 3.296 11.673 1.00 90.88 184 THR A C 1
ATOM 1378 O O . THR A 1 184 ? 15.377 4.270 12.258 1.00 90.88 184 THR A O 1
ATOM 1381 N N . GLY A 1 185 ? 15.319 2.788 10.563 1.00 88.81 185 GLY A N 1
ATOM 1382 C CA . GLY A 1 185 ? 14.059 3.238 9.983 1.00 88.81 185 GLY A CA 1
ATOM 1383 C C . GLY A 1 185 ? 12.844 2.692 10.726 1.00 88.81 185 GLY A C 1
ATOM 1384 O O . GLY A 1 185 ? 12.860 1.553 11.202 1.00 88.81 185 GLY A O 1
ATOM 1385 N N . SER A 1 186 ? 11.790 3.500 10.814 1.00 87.12 186 SER A N 1
ATOM 1386 C CA . SER A 1 186 ? 10.536 3.125 11.466 1.00 87.12 186 SER A CA 1
ATOM 1387 C C . SER A 1 186 ? 9.329 3.698 10.727 1.00 87.12 186 SER A C 1
ATOM 1389 O O . SER A 1 186 ? 9.040 4.893 10.774 1.00 87.12 186 SER A O 1
ATOM 1391 N N . PHE A 1 187 ? 8.587 2.806 10.073 1.00 88.81 187 PHE A N 1
ATOM 1392 C CA . PHE A 1 187 ? 7.264 3.114 9.549 1.00 88.81 187 PHE A CA 1
ATOM 1393 C C . PHE A 1 187 ? 6.183 2.517 10.431 1.00 88.81 187 PHE A C 1
ATOM 1395 O O . PHE A 1 187 ? 6.325 1.422 10.984 1.00 88.81 187 PHE A O 1
ATOM 1402 N N . PHE A 1 188 ? 5.082 3.251 10.490 1.00 87.88 188 PHE A N 1
ATOM 1403 C CA . PHE A 1 188 ? 3.908 2.920 11.252 1.00 87.88 188 PHE A CA 1
ATOM 1404 C C . PHE A 1 188 ? 2.664 3.021 10.392 1.00 87.88 188 PHE A C 1
ATOM 1406 O O . PHE A 1 188 ? 2.513 3.927 9.570 1.00 87.88 188 PHE A O 1
ATOM 1413 N N . ILE A 1 189 ? 1.756 2.084 10.622 1.00 89.00 189 ILE A N 1
ATOM 1414 C CA . ILE A 1 189 ? 0.422 2.079 10.039 1.00 89.00 189 ILE A CA 1
ATOM 1415 C C . ILE A 1 189 ? -0.550 1.989 11.210 1.00 89.00 189 ILE A C 1
ATOM 1417 O O . ILE A 1 189 ? -0.256 1.302 12.189 1.00 89.00 189 ILE A O 1
ATOM 1421 N N . PHE A 1 190 ? -1.679 2.690 11.157 1.00 85.25 190 PHE A N 1
ATOM 1422 C CA . PHE A 1 190 ? -2.741 2.505 12.145 1.00 85.25 190 PHE A CA 1
ATOM 1423 C C . PHE A 1 190 ? -4.086 3.034 11.655 1.00 85.25 190 PHE A C 1
ATOM 1425 O O . PHE A 1 190 ? -4.167 4.088 11.025 1.00 85.25 190 PHE A O 1
ATOM 1432 N N . ALA A 1 191 ? -5.158 2.309 11.972 1.00 86.81 191 ALA A N 1
ATOM 1433 C CA . ALA A 1 191 ? -6.524 2.786 11.794 1.00 86.81 191 ALA A CA 1
ATOM 1434 C C . ALA A 1 191 ? -6.929 3.744 12.926 1.00 86.81 191 ALA A C 1
ATOM 1436 O O . ALA A 1 191 ? -6.416 3.651 14.044 1.00 86.81 191 ALA A O 1
ATOM 1437 N N . THR A 1 192 ? -7.881 4.642 12.662 1.00 82.25 192 THR A N 1
ATOM 1438 C CA . THR A 1 192 ? -8.429 5.535 13.690 1.00 82.25 192 THR A CA 1
ATOM 1439 C C . THR A 1 192 ? -9.908 5.876 13.476 1.00 82.25 192 THR A C 1
ATOM 1441 O O . THR A 1 192 ? -10.338 6.115 12.341 1.00 82.25 192 THR A O 1
ATOM 1444 N N . PRO A 1 193 ? -10.716 5.921 14.556 1.00 79.94 193 PRO A N 1
ATOM 1445 C CA . PRO A 1 193 ? -12.123 6.300 14.477 1.0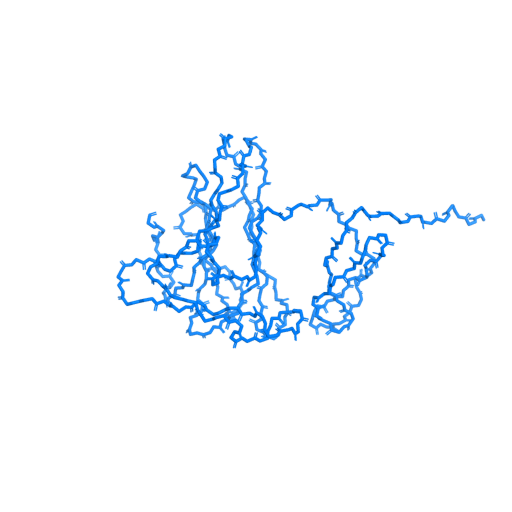0 79.94 193 PRO A CA 1
ATOM 1446 C C . PRO A 1 193 ? -12.347 7.784 14.166 1.00 79.94 193 PRO A C 1
ATOM 1448 O O . PRO A 1 193 ? -13.439 8.138 13.728 1.00 79.94 193 PRO A O 1
ATOM 1451 N N . THR A 1 194 ? -11.362 8.663 14.391 1.00 79.50 194 THR A N 1
ATOM 1452 C CA . THR A 1 194 ? -11.548 10.115 14.256 1.00 79.50 194 THR A CA 1
ATOM 1453 C C . THR A 1 194 ? -10.558 10.735 13.279 1.00 79.50 194 THR A C 1
ATOM 1455 O O . THR A 1 194 ? -9.399 10.340 13.186 1.00 79.50 194 THR A O 1
ATOM 1458 N N . SER A 1 195 ? -11.008 11.764 12.563 1.00 76.12 195 SER A N 1
ATOM 1459 C CA . SER A 1 195 ? -10.155 12.560 11.673 1.00 76.12 195 SER A CA 1
ATOM 1460 C C . SER A 1 195 ? -9.367 13.649 12.412 1.00 76.12 195 SER A C 1
ATOM 1462 O O . SER A 1 195 ? -8.463 14.268 11.855 1.00 76.12 195 SER A O 1
ATOM 1464 N N . THR A 1 196 ? -9.677 13.905 13.685 1.00 68.62 196 THR A N 1
ATOM 1465 C CA . THR A 1 196 ? -9.080 14.983 14.492 1.00 68.62 196 THR A CA 1
ATOM 1466 C C . THR A 1 196 ? -7.829 14.555 15.254 1.00 68.62 196 THR A C 1
ATOM 1468 O O . THR A 1 196 ? -7.121 15.400 15.792 1.00 68.62 196 THR A O 1
ATOM 1471 N N . GLN A 1 197 ? -7.492 13.268 15.257 1.00 66.06 197 GLN A N 1
ATOM 1472 C CA . GLN A 1 197 ? -6.356 12.745 16.012 1.00 66.06 197 GLN A CA 1
ATOM 1473 C C . GLN A 1 197 ? -5.011 13.211 15.434 1.00 66.06 197 GLN A C 1
ATOM 1475 O O . GLN A 1 197 ? -4.742 12.967 14.261 1.00 66.06 197 GLN A O 1
ATOM 1480 N N . ASN A 1 198 ? -4.188 13.894 16.236 1.00 57.78 198 ASN A N 1
ATOM 1481 C CA . ASN A 1 198 ? -2.894 14.462 15.814 1.00 57.78 198 ASN A CA 1
ATOM 1482 C C . ASN A 1 198 ? -1.676 13.748 16.422 1.00 57.78 198 ASN A C 1
ATOM 1484 O O . ASN A 1 198 ? -0.550 14.121 16.129 1.00 57.78 198 ASN A O 1
ATOM 1488 N N . ASN A 1 199 ? -1.874 12.739 17.271 1.00 52.06 199 ASN A N 1
ATOM 1489 C CA . ASN A 1 199 ? -0.774 12.156 18.034 1.00 52.06 199 ASN A CA 1
ATOM 1490 C C . ASN A 1 199 ? -0.453 10.767 17.482 1.00 52.06 199 ASN A C 1
ATOM 1492 O O . ASN A 1 199 ? -1.206 9.841 17.765 1.00 52.06 199 ASN A O 1
ATOM 1496 N N . ALA A 1 200 ? 0.657 10.605 16.756 1.00 50.09 200 ALA A N 1
ATOM 1497 C CA . ALA A 1 200 ? 1.510 9.444 17.021 1.00 50.09 200 ALA A CA 1
ATOM 1498 C C . ALA A 1 200 ? 2.184 9.705 18.374 1.00 50.09 200 ALA A C 1
ATOM 1500 O O . ALA A 1 200 ? 2.530 10.851 18.656 1.00 50.09 200 ALA A O 1
ATOM 1501 N N . LEU A 1 201 ? 2.255 8.700 19.244 1.00 49.34 201 LEU A N 1
ATOM 1502 C CA . LEU A 1 201 ? 2.920 8.846 20.542 1.00 49.34 201 LEU A CA 1
ATOM 1503 C C . LEU A 1 201 ? 4.370 9.318 20.371 1.00 49.34 201 LEU A C 1
ATOM 1505 O O . LEU A 1 201 ? 5.034 8.801 19.443 1.00 49.34 201 LEU A O 1
#